Protein AF-A0A842WDU7-F1 (afdb_monomer)

Solvent-accessible surface area (backbone atoms only — not comparable to full-atom values): 10225 Å² total; per-residue (Å²): 112,62,71,52,28,57,53,3,42,57,49,42,56,54,49,31,53,52,35,46,51,51,17,53,77,67,72,44,58,59,31,52,60,64,52,35,66,51,38,32,71,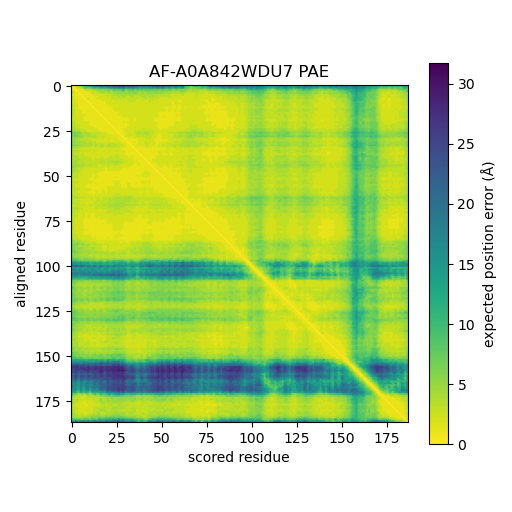74,67,74,39,82,33,51,29,42,64,51,44,53,55,50,52,52,50,50,65,74,68,59,42,76,78,43,65,61,56,44,18,50,51,43,46,31,42,19,33,49,37,51,20,38,34,74,84,79,54,62,73,77,65,43,62,51,73,96,72,69,65,94,84,59,81,64,31,39,23,51,47,34,92,77,56,61,76,68,17,41,30,27,30,72,83,70,60,93,57,39,44,70,36,18,44,40,69,40,42,52,34,67,51,51,51,52,42,58,75,68,51,65,53,67,80,98,28,48,68,83,38,64,56,65,47,86,46,77,91,47,36,51,52,43,20,50,49,51,23,55,51,64,75,64,110

Structure (mmCIF, N/CA/C/O backbone):
data_AF-A0A842WDU7-F1
#
_entry.id   AF-A0A842WDU7-F1
#
loop_
_atom_site.group_PDB
_atom_site.id
_atom_site.type_symbol
_atom_site.label_atom_id
_atom_site.label_alt_id
_atom_site.label_comp_id
_atom_site.label_asym_id
_atom_site.label_entity_id
_atom_site.label_seq_id
_atom_site.pdbx_PDB_ins_code
_atom_site.Cartn_x
_atom_site.Cartn_y
_atom_site.Cartn_z
_atom_site.occupancy
_atom_site.B_iso_or_equiv
_atom_site.auth_seq_id
_atom_site.auth_comp_id
_atom_site.auth_asym_id
_atom_site.auth_atom_id
_atom_site.pdbx_PDB_model_num
ATOM 1 N N . MET A 1 1 ? 16.895 13.109 3.251 1.00 65.44 1 MET A N 1
ATOM 2 C CA . MET A 1 1 ? 16.011 12.403 2.277 1.00 65.44 1 MET A CA 1
ATOM 3 C C . MET A 1 1 ? 15.365 13.363 1.254 1.00 65.44 1 MET A C 1
ATOM 5 O O . MET A 1 1 ? 15.258 14.553 1.521 1.00 65.44 1 MET A O 1
ATOM 9 N N . ASN A 1 2 ? 14.919 12.896 0.073 1.00 74.75 2 ASN A N 1
ATOM 10 C CA . ASN A 1 2 ? 14.286 13.748 -0.956 1.00 74.75 2 ASN A CA 1
ATOM 11 C C . ASN A 1 2 ? 12.972 14.398 -0.447 1.00 74.75 2 ASN A C 1
ATOM 13 O O . ASN A 1 2 ? 12.033 13.699 -0.061 1.00 74.75 2 ASN A O 1
ATOM 17 N N . ARG A 1 3 ? 12.857 15.737 -0.519 1.00 81.88 3 ARG A N 1
ATOM 18 C CA . ARG A 1 3 ? 11.670 16.519 -0.093 1.00 81.88 3 ARG A CA 1
ATOM 19 C C . ARG A 1 3 ? 10.353 16.027 -0.714 1.00 81.88 3 ARG A C 1
ATOM 21 O O . ARG A 1 3 ? 9.294 16.155 -0.094 1.00 81.88 3 ARG A O 1
ATOM 28 N N . TYR A 1 4 ? 10.385 15.485 -1.931 1.00 80.12 4 TYR A N 1
ATOM 29 C CA . TYR A 1 4 ? 9.210 14.921 -2.598 1.00 80.12 4 TYR A CA 1
ATOM 30 C C . TYR A 1 4 ? 8.769 13.586 -1.990 1.00 80.12 4 TYR A C 1
ATOM 32 O O . TYR A 1 4 ? 7.564 13.374 -1.861 1.00 80.12 4 TYR A O 1
ATOM 40 N N . ALA A 1 5 ? 9.708 12.741 -1.549 1.00 80.88 5 ALA A N 1
ATOM 41 C CA . ALA A 1 5 ? 9.405 11.491 -0.854 1.00 80.88 5 ALA A CA 1
ATOM 42 C C . ALA A 1 5 ? 8.728 11.772 0.497 1.00 80.88 5 ALA A C 1
ATOM 44 O O . ALA A 1 5 ? 7.640 11.263 0.741 1.00 80.88 5 ALA A O 1
ATOM 45 N N . VAL A 1 6 ? 9.265 12.704 1.297 1.00 87.38 6 VAL A N 1
ATOM 46 C CA . VAL A 1 6 ? 8.642 13.150 2.565 1.00 87.38 6 VAL A CA 1
ATOM 47 C C . VAL A 1 6 ? 7.196 13.616 2.346 1.00 87.38 6 VAL A C 1
ATOM 49 O O . VAL A 1 6 ? 6.271 13.193 3.042 1.00 87.38 6 VAL A O 1
ATOM 52 N N . LYS A 1 7 ? 6.970 14.482 1.347 1.00 89.69 7 LYS A N 1
ATOM 53 C CA . LYS A 1 7 ? 5.616 14.943 0.989 1.00 89.69 7 LYS A CA 1
ATOM 54 C C . LYS A 1 7 ? 4.718 13.790 0.524 1.00 89.69 7 LYS A C 1
ATOM 56 O O . LYS A 1 7 ? 3.510 13.834 0.753 1.00 89.69 7 LYS A O 1
ATOM 61 N N . GLY A 1 8 ? 5.291 12.796 -0.143 1.00 90.88 8 GLY A N 1
ATOM 62 C CA . GLY A 1 8 ? 4.614 11.581 -0.572 1.00 90.88 8 GLY A CA 1
ATOM 63 C C . GLY A 1 8 ? 4.125 10.729 0.585 1.00 90.88 8 GLY A C 1
ATOM 64 O O . GLY A 1 8 ? 2.943 10.394 0.618 1.00 90.88 8 GLY A O 1
ATOM 65 N N . VAL A 1 9 ? 4.986 10.473 1.569 1.00 93.69 9 VAL A N 1
ATOM 66 C CA . VAL A 1 9 ? 4.634 9.702 2.770 1.00 93.69 9 VAL A CA 1
ATOM 67 C C . VAL A 1 9 ? 3.541 10.399 3.570 1.00 93.69 9 VAL A C 1
ATOM 69 O O . VAL A 1 9 ? 2.536 9.784 3.915 1.00 93.69 9 VAL A O 1
ATOM 72 N N . LYS A 1 10 ? 3.641 11.720 3.764 1.00 94.50 10 LYS A N 1
ATOM 73 C CA . LYS A 1 10 ? 2.565 12.505 4.400 1.00 94.50 10 LYS A CA 1
ATOM 74 C C . LYS A 1 10 ? 1.230 12.371 3.656 1.00 94.50 10 LYS A C 1
ATOM 76 O O . LYS A 1 10 ? 0.172 12.278 4.279 1.00 94.50 10 LYS A O 1
ATOM 81 N N . LYS A 1 11 ? 1.262 12.318 2.319 1.00 94.75 11 LYS A N 1
ATOM 82 C CA . LYS A 1 11 ? 0.062 12.076 1.505 1.00 94.75 11 LYS A CA 1
ATOM 83 C C . LYS A 1 11 ? -0.452 10.639 1.657 1.00 94.75 11 LYS A C 1
ATOM 85 O O . LYS A 1 11 ? -1.666 10.464 1.699 1.00 94.7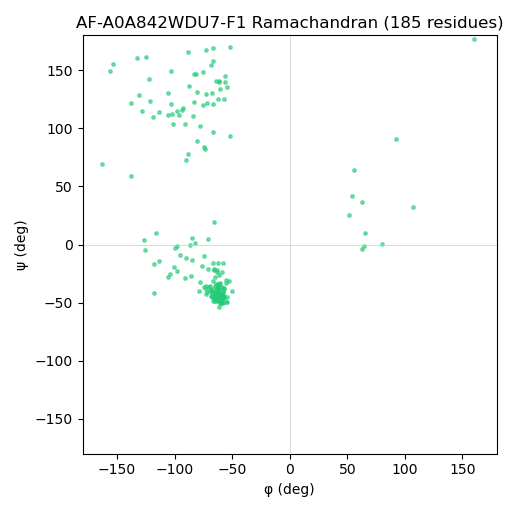5 11 LYS A O 1
ATOM 90 N N . LEU A 1 12 ? 0.4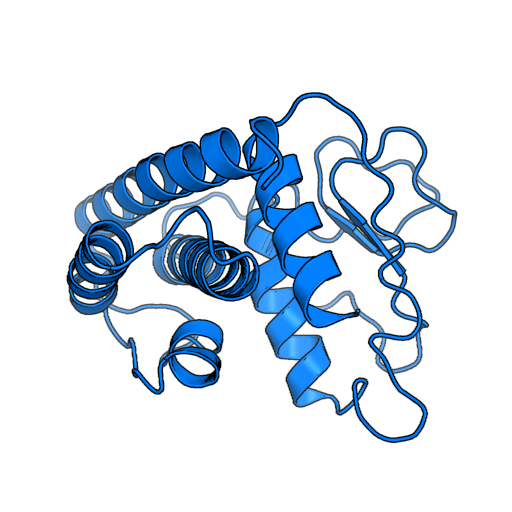26 9.645 1.797 1.00 95.88 12 LEU A N 1
ATOM 91 C CA . LEU A 1 12 ? 0.039 8.262 2.096 1.00 95.88 12 LEU A CA 1
ATOM 92 C C . LEU A 1 12 ? -0.645 8.144 3.461 1.00 95.88 12 LEU A C 1
ATOM 94 O O . LEU A 1 12 ? -1.704 7.537 3.518 1.00 95.88 12 LEU A O 1
ATOM 98 N N . PHE A 1 13 ? -0.153 8.809 4.511 1.00 97.50 13 PHE A N 1
ATOM 99 C CA . PHE A 1 13 ? -0.842 8.862 5.811 1.00 97.50 13 PHE A CA 1
ATOM 100 C C . PHE A 1 13 ? -2.259 9.447 5.719 1.00 97.50 13 PHE A C 1
ATOM 102 O O . PHE A 1 13 ? -3.189 8.974 6.375 1.00 97.50 13 PHE A O 1
ATOM 109 N N . SER A 1 14 ? -2.444 10.500 4.920 1.00 96.75 14 SER A N 1
ATOM 110 C CA . SER A 1 14 ? -3.771 11.082 4.683 1.00 96.75 14 SER A CA 1
ATOM 111 C C . SER A 1 14 ? -4.675 10.124 3.898 1.00 96.75 14 SER A C 1
ATOM 113 O O . SER A 1 14 ? -5.856 9.963 4.224 1.00 96.75 14 SER A O 1
ATOM 115 N N . ARG A 1 15 ? -4.125 9.451 2.880 1.00 96.06 15 ARG A N 1
ATOM 116 C CA . ARG A 1 15 ? -4.871 8.481 2.075 1.00 96.06 15 ARG A CA 1
ATOM 117 C C . ARG A 1 15 ? -5.237 7.231 2.863 1.00 96.06 15 ARG A C 1
ATOM 119 O O . ARG A 1 15 ? -6.395 6.846 2.781 1.00 96.06 15 ARG A O 1
ATOM 126 N N . SER A 1 16 ? -4.335 6.657 3.654 1.00 97.56 16 SER A N 1
ATOM 127 C CA . SER A 1 16 ? -4.641 5.499 4.500 1.00 97.56 16 SER A CA 1
ATOM 128 C C . SER A 1 16 ? -5.758 5.818 5.490 1.00 97.56 16 SER A C 1
ATOM 130 O O . SER A 1 16 ? -6.724 5.071 5.549 1.00 97.56 16 SER A O 1
ATOM 132 N N . ASN A 1 17 ? -5.721 6.988 6.141 1.00 97.94 17 ASN A N 1
ATOM 133 C CA . ASN A 1 17 ? -6.815 7.441 7.008 1.00 97.94 17 ASN A CA 1
ATOM 134 C C . ASN A 1 17 ? -8.155 7.526 6.260 1.00 97.94 17 ASN A C 1
ATOM 136 O O . ASN A 1 17 ? -9.186 7.077 6.745 1.00 97.94 17 ASN A O 1
ATOM 140 N N . THR A 1 18 ? -8.134 8.076 5.042 1.00 97.75 18 THR A N 1
ATOM 141 C CA . THR A 1 18 ? -9.340 8.161 4.207 1.00 97.75 18 THR A CA 1
ATOM 142 C C . THR A 1 18 ? -9.888 6.773 3.876 1.00 97.75 18 THR A C 1
ATOM 144 O O . THR A 1 18 ? -11.096 6.583 3.911 1.00 97.75 18 THR A O 1
ATOM 147 N N . LYS A 1 19 ? -9.019 5.814 3.538 1.00 97.56 19 LYS A N 1
ATOM 148 C CA . LYS A 1 19 ? -9.426 4.459 3.147 1.00 97.56 19 LYS A CA 1
ATOM 149 C C . LYS A 1 19 ? -9.922 3.639 4.341 1.00 97.56 19 LYS A C 1
ATOM 151 O O . LYS A 1 19 ? -10.936 2.974 4.209 1.00 97.56 19 LYS A O 1
ATOM 156 N N . ILE A 1 20 ? -9.294 3.771 5.509 1.00 98.25 20 ILE A N 1
ATOM 157 C CA . ILE A 1 20 ? -9.782 3.178 6.766 1.00 98.25 20 ILE A CA 1
ATOM 158 C C . ILE A 1 20 ? -11.193 3.687 7.080 1.00 98.25 20 ILE A C 1
ATOM 160 O O . ILE A 1 20 ? -12.096 2.877 7.246 1.00 98.25 20 ILE A O 1
ATOM 164 N N . ARG A 1 21 ? -11.413 5.010 7.054 1.00 98.12 21 ARG A N 1
ATOM 165 C CA . ARG A 1 21 ? -12.742 5.594 7.297 1.00 98.12 21 ARG A CA 1
ATOM 166 C C . ARG A 1 21 ? -13.798 5.069 6.319 1.00 98.12 21 ARG A C 1
ATOM 168 O O . ARG A 1 21 ? -14.891 4.709 6.727 1.00 98.12 21 ARG A O 1
ATOM 175 N N . LEU A 1 22 ? -13.473 5.010 5.025 1.00 97.88 22 LEU A N 1
ATOM 176 C CA . LEU A 1 22 ? -14.390 4.463 4.016 1.00 97.88 22 LEU A CA 1
ATOM 177 C C . LEU A 1 22 ? -14.673 2.967 4.244 1.00 97.88 22 LEU A C 1
ATOM 179 O O . LEU A 1 22 ? -15.784 2.511 3.993 1.00 97.88 22 LEU A O 1
ATOM 183 N N . ALA A 1 23 ? -13.690 2.210 4.738 1.00 97.62 23 ALA A N 1
ATOM 184 C CA . ALA A 1 23 ? -13.869 0.813 5.114 1.00 97.62 23 ALA A CA 1
ATOM 185 C C . ALA A 1 23 ? -14.852 0.673 6.288 1.00 97.62 23 ALA A C 1
ATOM 187 O O . ALA A 1 23 ? -15.767 -0.149 6.204 1.00 97.62 23 ALA A O 1
ATOM 188 N N . GLU A 1 24 ? -14.701 1.503 7.329 1.00 97.31 24 GLU A N 1
ATOM 189 C CA . GLU A 1 24 ? -15.620 1.587 8.474 1.00 97.31 24 GLU A CA 1
ATOM 190 C C . GLU A 1 24 ? -17.046 1.941 8.002 1.00 97.31 24 GLU A C 1
ATOM 192 O O . GLU A 1 24 ? -17.996 1.228 8.326 1.00 97.31 24 GLU A O 1
ATOM 197 N N . GLU A 1 25 ? -17.195 2.969 7.156 1.00 97.06 25 GLU A N 1
ATOM 198 C CA . GLU A 1 25 ? -18.482 3.403 6.579 1.00 97.06 25 GLU A CA 1
ATOM 199 C C . GLU A 1 25 ? -19.156 2.314 5.729 1.00 97.06 25 GLU A C 1
ATOM 201 O O . GLU A 1 25 ? -20.380 2.199 5.717 1.00 97.06 25 GLU A O 1
ATOM 206 N N . ALA A 1 26 ? -18.368 1.474 5.054 1.00 96.44 26 ALA A N 1
ATOM 207 C CA . ALA A 1 26 ? -18.851 0.335 4.273 1.00 96.44 26 ALA A CA 1
ATOM 208 C C . ALA A 1 26 ? -19.074 -0.950 5.106 1.00 96.44 26 ALA A C 1
ATOM 210 O O . ALA A 1 26 ? -19.327 -2.027 4.545 1.00 96.44 26 ALA A O 1
ATOM 211 N N . GLY A 1 27 ? -18.930 -0.888 6.435 1.00 96.12 27 GLY A N 1
ATOM 212 C CA . GLY A 1 27 ? -19.068 -2.049 7.319 1.00 96.12 27 GLY A CA 1
ATOM 213 C C . GLY A 1 27 ? -18.016 -3.132 7.050 1.00 96.12 27 GLY A C 1
ATOM 214 O O . GLY A 1 27 ? -18.318 -4.331 7.058 1.00 96.12 27 GLY A O 1
ATOM 215 N N . THR A 1 28 ? -16.793 -2.729 6.712 1.00 95.50 28 THR A N 1
ATOM 216 C CA . THR A 1 28 ? -15.637 -3.621 6.563 1.00 95.50 28 THR A CA 1
ATOM 217 C C . THR A 1 28 ? -14.897 -3.673 7.892 1.00 95.50 28 THR A C 1
ATOM 219 O O . THR A 1 28 ? -14.389 -2.658 8.350 1.00 95.50 28 THR A O 1
ATOM 222 N N . SER A 1 29 ? -14.828 -4.848 8.518 1.00 95.06 29 SER A N 1
ATOM 223 C CA . SER A 1 29 ? -14.109 -5.040 9.787 1.00 95.06 29 SER A CA 1
ATOM 224 C C . SER A 1 29 ? -12.783 -5.785 9.630 1.00 95.06 29 SER A C 1
ATOM 226 O O . SER A 1 29 ? -11.863 -5.565 10.413 1.00 95.06 29 SER A O 1
ATOM 228 N N . LYS A 1 30 ? -12.666 -6.640 8.607 1.00 97.50 30 LYS A N 1
ATOM 229 C CA . LYS A 1 30 ? -11.478 -7.455 8.316 1.00 97.50 30 LYS A CA 1
ATOM 230 C C . LYS A 1 30 ? -10.674 -6.888 7.154 1.00 97.50 30 LYS A C 1
ATOM 232 O O . LYS A 1 30 ? -11.242 -6.328 6.212 1.00 97.50 30 LYS A O 1
ATOM 237 N N . VAL A 1 31 ? -9.367 -7.104 7.192 1.00 96.81 31 VAL A N 1
ATOM 238 C CA . VAL A 1 31 ? -8.475 -6.802 6.066 1.00 96.81 31 VAL A CA 1
ATOM 239 C C . VAL A 1 31 ? -8.355 -7.978 5.100 1.00 96.81 31 VAL A C 1
ATOM 241 O O . VAL A 1 31 ? -8.750 -9.105 5.413 1.00 96.81 31 VAL A O 1
ATOM 244 N N . ARG A 1 32 ? -7.820 -7.713 3.905 1.00 94.12 32 ARG A N 1
ATOM 245 C CA . ARG A 1 32 ? -7.481 -8.742 2.921 1.00 94.12 32 ARG A CA 1
ATOM 246 C C . ARG A 1 32 ? -6.121 -8.456 2.260 1.00 94.12 32 ARG A C 1
ATOM 248 O O . ARG A 1 32 ? -6.016 -7.442 1.578 1.00 94.12 32 ARG A O 1
ATOM 255 N N . PRO A 1 33 ? -5.135 -9.369 2.342 1.00 92.75 33 PRO A N 1
ATOM 256 C CA . PRO A 1 33 ? -5.146 -10.614 3.123 1.00 92.75 33 PRO A CA 1
ATOM 257 C C . PRO A 1 33 ? -5.172 -10.336 4.637 1.00 92.75 33 PRO A C 1
ATOM 259 O O . PRO A 1 33 ? -5.028 -9.193 5.051 1.00 92.75 33 PRO A O 1
ATOM 262 N N . SER A 1 34 ? -5.402 -11.375 5.440 1.00 93.62 34 SER A N 1
ATOM 263 C CA . SER A 1 34 ? -5.383 -11.321 6.907 1.00 93.62 34 SER A CA 1
ATOM 264 C C . SER A 1 34 ? -4.466 -12.446 7.406 1.00 93.62 34 SER A C 1
ATOM 266 O O . SER A 1 34 ? -4.817 -13.606 7.165 1.00 93.62 34 SER A O 1
ATOM 268 N N . PRO A 1 35 ? -3.321 -12.145 8.046 1.00 96.06 35 PRO A N 1
ATOM 269 C CA . PRO A 1 35 ? -2.801 -10.805 8.342 1.00 96.06 35 PRO A CA 1
ATOM 270 C C . PRO A 1 35 ? -2.261 -10.058 7.105 1.00 96.06 35 PRO A C 1
ATOM 272 O O . PRO A 1 35 ? -2.075 -10.644 6.033 1.00 96.06 35 PRO A O 1
ATOM 275 N N . LEU A 1 36 ? -2.017 -8.748 7.252 1.00 96.06 36 LEU A N 1
ATOM 276 C CA . LEU A 1 36 ? -1.320 -7.956 6.233 1.00 96.06 36 LEU A CA 1
ATOM 277 C C . LEU A 1 36 ? 0.184 -8.286 6.183 1.00 96.06 36 LEU A C 1
ATOM 279 O O . LEU A 1 36 ? 0.846 -8.211 7.221 1.00 96.06 36 LEU A O 1
ATOM 283 N N . PRO A 1 37 ? 0.766 -8.569 5.002 1.00 92.56 37 PRO A N 1
ATOM 284 C CA . PRO A 1 37 ? 2.091 -9.183 4.919 1.00 92.56 37 PRO A CA 1
ATOM 285 C C . PRO A 1 37 ? 3.256 -8.219 5.162 1.00 92.56 37 PRO A C 1
ATOM 287 O O . PRO A 1 37 ? 4.318 -8.634 5.624 1.00 92.56 37 PRO A O 1
ATOM 290 N N . LEU A 1 38 ? 3.125 -6.941 4.794 1.00 93.38 38 LEU A N 1
ATOM 291 C CA . LEU A 1 38 ? 4.217 -5.970 4.925 1.00 93.38 38 LEU A CA 1
ATOM 292 C C . LEU A 1 38 ? 4.377 -5.461 6.368 1.00 93.38 38 LEU A C 1
ATOM 294 O O . LEU A 1 38 ? 5.522 -5.348 6.808 1.00 93.38 38 LEU A O 1
ATOM 298 N N . PRO A 1 39 ? 3.304 -5.183 7.135 1.00 95.69 39 PRO A N 1
ATOM 299 C CA . PRO A 1 39 ? 3.396 -4.966 8.579 1.00 95.69 39 PRO A CA 1
ATOM 300 C C . PRO A 1 39 ? 4.025 -6.148 9.324 1.00 95.69 39 PRO A C 1
ATOM 302 O O . PRO A 1 39 ? 4.931 -5.940 10.133 1.00 95.69 39 PRO A O 1
ATOM 305 N N . GLU A 1 40 ? 3.630 -7.379 8.989 1.00 93.00 40 GLU A N 1
ATOM 306 C CA . GLU A 1 40 ? 4.216 -8.590 9.570 1.00 93.00 40 GLU A CA 1
ATOM 307 C C . GLU A 1 40 ? 5.718 -8.662 9.260 1.00 93.00 40 GLU A C 1
ATOM 309 O O . GLU A 1 40 ? 6.549 -8.755 10.160 1.00 93.00 40 GLU A O 1
ATOM 314 N N . ARG A 1 41 ? 6.095 -8.484 7.989 1.00 89.81 41 ARG A N 1
ATOM 315 C CA . ARG A 1 41 ? 7.492 -8.557 7.541 1.00 89.81 41 ARG A CA 1
ATOM 316 C C . ARG A 1 41 ? 8.405 -7.483 8.135 1.00 89.81 41 ARG A C 1
ATOM 318 O O . ARG A 1 41 ? 9.551 -7.786 8.451 1.00 89.81 41 ARG A O 1
ATOM 325 N N . TYR A 1 42 ? 7.959 -6.228 8.203 1.00 90.19 42 TYR A N 1
ATOM 326 C CA . TYR A 1 42 ? 8.839 -5.098 8.543 1.00 90.19 42 TYR A CA 1
ATOM 327 C C . TYR A 1 42 ? 8.736 -4.630 9.991 1.00 90.19 42 TYR A C 1
ATOM 329 O O . TYR A 1 42 ? 9.632 -3.932 10.461 1.00 90.19 42 TYR A O 1
ATOM 337 N N . ALA A 1 43 ? 7.652 -4.968 10.685 1.00 91.69 43 ALA A N 1
ATOM 338 C CA . ALA A 1 43 ? 7.427 -4.552 12.064 1.00 91.69 43 ALA A CA 1
ATOM 339 C C . ALA A 1 43 ? 7.142 -5.728 13.007 1.00 91.69 43 ALA A C 1
ATOM 341 O O . ALA A 1 43 ? 7.034 -5.495 14.210 1.00 91.69 43 ALA A O 1
ATOM 342 N N . ASN A 1 44 ? 7.036 -6.962 12.492 1.00 94.31 44 ASN A N 1
ATOM 343 C CA . ASN A 1 44 ? 6.612 -8.134 13.259 1.00 94.31 44 ASN A CA 1
ATOM 344 C C . ASN A 1 44 ? 5.260 -7.897 13.959 1.00 94.31 44 ASN A C 1
ATOM 346 O O . ASN A 1 44 ? 5.085 -8.212 15.136 1.00 94.31 44 ASN A O 1
ATOM 350 N N . VAL A 1 45 ? 4.327 -7.259 13.240 1.00 96.50 45 VAL A N 1
ATOM 351 C CA . VAL A 1 45 ? 2.970 -6.953 13.712 1.00 96.50 45 VAL A CA 1
ATOM 352 C C . VAL A 1 45 ? 1.953 -7.594 12.779 1.00 96.50 45 VAL A C 1
ATOM 354 O O . VAL A 1 45 ? 1.918 -7.289 11.588 1.00 96.50 45 VAL A O 1
ATOM 357 N N . GLU A 1 46 ? 1.081 -8.427 13.334 1.00 97.69 46 GLU A N 1
ATOM 358 C CA . GLU A 1 46 ? -0.066 -8.974 12.616 1.00 97.69 46 GLU A CA 1
ATOM 359 C C . GLU A 1 46 ? -1.225 -7.974 12.628 1.00 97.69 46 GLU A C 1
ATOM 361 O O . GLU A 1 46 ? -1.699 -7.566 13.687 1.00 97.69 46 GLU A O 1
ATOM 366 N N . LEU A 1 47 ? -1.696 -7.581 11.444 1.00 98.19 47 LEU A N 1
ATOM 367 C CA . LEU A 1 47 ? -2.890 -6.747 11.293 1.00 98.19 47 LEU A CA 1
ATOM 368 C C . LEU A 1 47 ? -3.977 -7.567 10.601 1.00 98.19 47 LEU A C 1
ATOM 370 O O . LEU A 1 47 ? -3.825 -7.912 9.430 1.00 98.19 47 LEU A O 1
ATOM 374 N N . ASN A 1 48 ? -5.064 -7.860 11.310 1.00 98.31 48 ASN A N 1
ATOM 375 C CA . ASN A 1 48 ? -6.179 -8.703 10.862 1.00 98.31 48 ASN A CA 1
ATOM 376 C C . ASN A 1 48 ? -7.495 -7.920 10.691 1.00 98.31 48 ASN A C 1
ATOM 378 O O . ASN A 1 48 ? -8.444 -8.378 10.041 1.00 98.31 48 ASN A O 1
ATOM 382 N N . THR A 1 49 ? -7.557 -6.706 11.228 1.00 98.56 49 THR A N 1
ATOM 383 C CA . THR A 1 49 ? -8.757 -5.872 11.254 1.00 98.56 49 THR A CA 1
ATOM 384 C C . THR A 1 49 ? -8.483 -4.436 10.818 1.00 98.56 49 THR A C 1
ATOM 386 O O . THR A 1 49 ? -7.351 -3.944 10.822 1.00 98.56 49 THR A O 1
ATOM 389 N N . VAL A 1 50 ? -9.556 -3.744 10.429 1.00 98.25 50 VAL A N 1
ATOM 390 C CA . VAL A 1 50 ? -9.509 -2.314 10.087 1.00 98.25 50 VAL A CA 1
ATOM 391 C C . VAL A 1 50 ? -9.102 -1.468 11.302 1.00 98.25 50 VAL A C 1
ATOM 393 O O . VAL A 1 50 ? -8.348 -0.509 11.144 1.00 98.25 50 VAL A O 1
ATOM 396 N N . GLU A 1 51 ? -9.525 -1.853 12.510 1.00 98.38 51 GLU A N 1
ATOM 397 C CA . GLU A 1 51 ? -9.158 -1.152 13.748 1.00 98.38 51 GLU A CA 1
ATOM 398 C C . GLU A 1 51 ? -7.661 -1.294 14.060 1.00 98.38 51 GLU A C 1
ATOM 400 O O . GLU A 1 51 ? -6.982 -0.301 14.315 1.00 98.38 51 GLU A O 1
ATOM 405 N N . GLU A 1 52 ? -7.091 -2.495 13.931 1.00 98.56 52 GLU A N 1
ATOM 406 C CA . GLU A 1 52 ? -5.641 -2.690 14.090 1.00 98.56 52 GLU A CA 1
ATOM 407 C C . GLU A 1 52 ? -4.846 -1.867 13.066 1.00 98.56 52 GLU A C 1
ATOM 409 O O . GLU A 1 52 ? -3.825 -1.267 13.406 1.00 98.56 52 GLU A O 1
ATOM 414 N N . CYS A 1 53 ? -5.338 -1.749 11.826 1.00 98.44 53 CYS A N 1
ATOM 415 C CA . CYS A 1 53 ? -4.719 -0.888 10.815 1.00 98.44 53 CYS A CA 1
ATOM 416 C C . CYS A 1 53 ? -4.714 0.591 11.212 1.00 98.44 53 CYS A C 1
ATOM 418 O O . CYS A 1 53 ? -3.748 1.303 10.930 1.00 98.44 53 CYS A O 1
ATOM 420 N N . LYS A 1 54 ? -5.782 1.068 11.852 1.00 98.44 54 LYS A N 1
ATOM 421 C CA . LYS A 1 54 ? -5.911 2.446 12.337 1.00 98.44 54 LYS A CA 1
ATOM 422 C C . LYS A 1 54 ? -4.929 2.735 13.463 1.00 98.44 54 LYS A C 1
ATOM 424 O O . LYS A 1 54 ? -4.183 3.712 13.365 1.00 98.44 54 LYS A O 1
ATOM 429 N N . ILE A 1 55 ? -4.865 1.850 14.458 1.00 98.44 55 ILE A N 1
ATOM 430 C CA . ILE A 1 55 ? -3.916 1.941 15.575 1.00 98.44 55 ILE A CA 1
ATOM 431 C C . ILE A 1 55 ? -2.477 1.917 15.047 1.00 98.44 55 ILE A C 1
ATOM 433 O O . ILE A 1 55 ? -1.679 2.806 15.352 1.00 98.44 55 ILE A O 1
ATOM 437 N N . HIS A 1 56 ? -2.152 0.947 14.188 1.00 98.38 56 HIS A N 1
ATOM 438 C CA . HIS A 1 56 ? -0.807 0.809 13.630 1.00 98.38 56 HIS A CA 1
ATOM 439 C C . HIS A 1 56 ? -0.405 2.010 12.772 1.00 98.38 56 HIS A C 1
ATOM 441 O O . HIS A 1 56 ? 0.730 2.478 12.841 1.00 98.38 56 HIS A O 1
ATOM 447 N N . ARG A 1 57 ? -1.337 2.574 11.996 1.00 98.00 57 ARG A N 1
ATOM 448 C CA . ARG A 1 57 ? -1.089 3.787 11.210 1.00 98.00 57 ARG A CA 1
ATOM 449 C C . ARG A 1 57 ? -0.728 4.982 12.098 1.00 98.00 57 ARG A C 1
ATOM 451 O O . ARG A 1 57 ? 0.175 5.730 11.726 1.00 98.00 57 ARG A O 1
ATOM 458 N N . GLU A 1 58 ? -1.426 5.215 13.210 1.00 98.00 58 GLU A N 1
ATOM 459 C CA . GLU A 1 58 ? -1.050 6.303 14.132 1.00 98.00 58 GLU A CA 1
ATOM 460 C C . GLU A 1 58 ? 0.311 6.032 14.780 1.00 98.00 58 GLU A C 1
ATOM 462 O O . GLU A 1 58 ? 1.165 6.916 14.773 1.00 98.00 58 GLU A O 1
ATOM 467 N N . ARG A 1 59 ? 0.594 4.786 15.179 1.00 97.38 59 ARG A N 1
ATOM 468 C CA . ARG A 1 59 ? 1.922 4.405 15.684 1.00 97.38 59 ARG A CA 1
ATOM 469 C C . ARG A 1 59 ? 3.039 4.683 14.671 1.00 97.38 59 ARG A C 1
ATOM 471 O O . ARG A 1 59 ? 4.061 5.265 15.023 1.00 97.38 59 ARG A O 1
ATOM 478 N N . LEU A 1 60 ? 2.846 4.322 13.399 1.00 97.06 60 LEU A N 1
ATOM 479 C CA . LEU A 1 60 ? 3.795 4.651 12.328 1.00 97.06 60 LEU A CA 1
ATOM 480 C C . LEU A 1 60 ? 3.998 6.164 12.195 1.00 97.06 60 LEU A C 1
ATOM 482 O O . LEU A 1 60 ? 5.097 6.610 11.889 1.00 97.06 60 LEU A O 1
ATOM 486 N N . ARG A 1 61 ? 2.949 6.964 12.398 1.00 96.50 61 ARG A N 1
ATOM 487 C CA . ARG A 1 61 ? 3.020 8.425 12.299 1.00 96.50 61 ARG A CA 1
ATOM 488 C C . ARG A 1 61 ? 3.817 9.049 13.442 1.00 96.50 61 ARG A C 1
ATOM 490 O O . ARG A 1 61 ? 4.490 10.049 13.209 1.00 96.50 61 ARG A O 1
ATOM 497 N N . GLU A 1 62 ? 3.710 8.491 14.639 1.00 96.25 62 GLU A N 1
ATOM 498 C CA . GLU A 1 62 ? 4.430 8.948 15.831 1.00 96.25 62 GLU A CA 1
ATOM 499 C C . GLU A 1 62 ? 5.912 8.566 15.792 1.00 96.25 62 GLU A C 1
ATOM 501 O O . GLU A 1 62 ? 6.756 9.344 16.227 1.00 96.25 62 GLU A O 1
ATOM 506 N N . LEU A 1 63 ? 6.223 7.387 15.247 1.00 94.44 63 LEU A N 1
ATOM 507 C CA . LEU A 1 63 ? 7.570 6.813 15.271 1.00 94.44 63 LEU A CA 1
ATOM 508 C C . LEU A 1 63 ? 8.404 7.093 14.019 1.00 94.44 63 LEU A C 1
ATOM 510 O O . LEU A 1 63 ? 9.581 6.741 13.999 1.00 94.44 63 LEU A O 1
ATOM 514 N N . ILE A 1 64 ? 7.815 7.656 12.959 1.00 94.00 64 ILE A N 1
ATOM 515 C CA . ILE A 1 64 ? 8.547 7.851 11.706 1.00 94.00 64 ILE A CA 1
ATOM 516 C C . ILE A 1 64 ? 9.681 8.868 11.874 1.00 94.00 64 ILE A C 1
ATOM 518 O O . ILE A 1 64 ? 9.448 10.043 12.164 1.00 94.00 64 ILE A O 1
ATOM 522 N N . ASP A 1 65 ? 10.903 8.420 11.604 1.00 93.38 65 ASP A N 1
ATOM 523 C CA . ASP A 1 65 ? 12.074 9.279 11.476 1.00 93.38 65 ASP A CA 1
ATOM 524 C C . ASP A 1 65 ? 12.298 9.594 9.995 1.00 93.38 65 ASP A C 1
ATOM 526 O O . ASP A 1 65 ? 12.637 8.724 9.198 1.00 93.38 65 ASP A O 1
ATOM 530 N N . PHE A 1 66 ? 12.086 10.853 9.605 1.00 92.12 66 PHE A N 1
ATOM 531 C CA . PHE A 1 66 ? 12.257 11.286 8.216 1.00 92.12 66 PHE A CA 1
ATOM 532 C C . PHE A 1 66 ? 13.727 11.422 7.783 1.00 92.12 66 PHE A C 1
ATOM 534 O O . PHE A 1 66 ? 13.974 11.604 6.582 1.00 92.12 66 PHE A O 1
ATOM 541 N N . GLU A 1 67 ? 14.680 11.348 8.710 1.00 90.50 67 GLU A N 1
ATOM 542 C CA . GLU A 1 67 ? 16.108 11.317 8.390 1.00 90.50 67 GLU A CA 1
ATOM 543 C C . GLU A 1 67 ? 16.599 9.891 8.091 1.00 90.50 67 GLU A C 1
ATOM 545 O O . GLU A 1 67 ? 17.497 9.722 7.261 1.00 90.50 67 GLU A O 1
ATOM 550 N N . ASP A 1 68 ? 15.943 8.865 8.645 1.00 90.75 68 ASP A N 1
ATOM 551 C CA . ASP A 1 68 ? 16.200 7.458 8.333 1.00 90.75 68 ASP A CA 1
ATOM 552 C C . ASP A 1 68 ? 15.432 7.002 7.074 1.00 90.75 68 ASP A C 1
ATOM 554 O O . ASP A 1 68 ? 14.207 6.841 7.040 1.00 90.75 68 ASP A O 1
ATOM 558 N N . ILE A 1 69 ? 16.189 6.751 6.005 1.00 88.69 69 ILE A N 1
ATOM 559 C CA . ILE A 1 69 ? 15.660 6.325 4.704 1.00 88.69 69 ILE A CA 1
ATOM 560 C C . ILE A 1 69 ? 14.948 4.966 4.793 1.00 88.69 69 ILE A C 1
ATOM 562 O O . ILE A 1 69 ? 13.914 4.789 4.140 1.00 88.69 69 ILE A O 1
ATOM 566 N N . LEU A 1 70 ? 15.470 4.017 5.576 1.00 88.81 70 LEU A N 1
ATOM 567 C CA . LEU A 1 70 ? 14.875 2.685 5.712 1.00 88.81 70 LEU A CA 1
ATOM 568 C C . LEU A 1 70 ? 13.592 2.749 6.534 1.00 88.81 70 LEU A C 1
ATOM 570 O O . LEU A 1 70 ? 12.582 2.173 6.126 1.00 88.81 70 LEU A O 1
ATOM 574 N N . ASN A 1 71 ? 13.590 3.517 7.626 1.00 91.44 71 ASN A N 1
ATOM 575 C CA . ASN A 1 71 ? 12.385 3.755 8.420 1.00 91.44 71 ASN A CA 1
ATOM 576 C C . ASN A 1 71 ? 11.241 4.306 7.549 1.00 91.44 71 ASN A C 1
ATOM 578 O O . ASN A 1 71 ? 10.113 3.800 7.567 1.00 91.44 71 ASN A O 1
ATOM 582 N N . VAL A 1 72 ? 11.556 5.277 6.688 1.00 92.50 72 VAL A N 1
ATOM 583 C CA . VAL A 1 72 ? 10.585 5.874 5.765 1.00 92.50 72 VAL A CA 1
ATOM 584 C C . VAL A 1 72 ? 10.138 4.885 4.694 1.00 92.50 72 VAL A C 1
ATOM 586 O O . VAL A 1 72 ? 8.953 4.867 4.335 1.00 92.50 72 VAL A O 1
ATOM 589 N N . ALA A 1 73 ? 11.052 4.065 4.174 1.00 90.88 73 ALA A N 1
ATOM 590 C CA . ALA A 1 73 ? 10.728 3.028 3.205 1.00 90.88 73 ALA A CA 1
ATOM 591 C C . ALA A 1 73 ? 9.738 2.012 3.793 1.00 90.88 73 ALA A C 1
ATOM 593 O O . ALA A 1 73 ? 8.684 1.765 3.199 1.00 90.88 73 ALA A O 1
ATOM 594 N N . TYR A 1 74 ? 10.015 1.502 4.994 1.00 93.50 74 TYR A N 1
ATOM 595 C CA . TYR A 1 74 ? 9.139 0.563 5.690 1.00 93.50 74 TYR A CA 1
ATOM 596 C C . TYR A 1 74 ? 7.769 1.171 5.983 1.00 93.50 74 TYR A C 1
ATOM 598 O O . TYR A 1 74 ? 6.755 0.552 5.657 1.00 93.50 74 TYR A O 1
ATOM 606 N N . ALA A 1 75 ? 7.712 2.395 6.514 1.00 95.81 75 ALA A N 1
ATOM 607 C CA . ALA A 1 75 ? 6.442 3.075 6.764 1.00 95.81 75 ALA A CA 1
ATOM 608 C C . ALA A 1 75 ? 5.639 3.277 5.466 1.00 95.81 75 ALA A C 1
ATOM 610 O O . ALA A 1 75 ? 4.434 3.035 5.425 1.00 95.81 75 ALA A O 1
ATOM 611 N N . THR A 1 76 ? 6.303 3.667 4.374 1.00 95.69 76 THR A N 1
ATOM 612 C CA . THR A 1 76 ? 5.675 3.858 3.056 1.00 95.69 76 THR A CA 1
ATOM 613 C C . THR A 1 76 ? 5.008 2.584 2.548 1.00 95.69 76 THR A C 1
ATOM 615 O O . THR A 1 76 ? 3.867 2.628 2.078 1.00 95.69 76 THR A O 1
ATOM 618 N N . LEU A 1 77 ? 5.712 1.457 2.629 1.00 94.81 77 LEU A N 1
ATOM 619 C CA . LEU A 1 77 ? 5.226 0.177 2.125 1.00 94.81 77 LEU A CA 1
ATOM 620 C C . LEU A 1 77 ? 4.112 -0.392 3.003 1.00 94.81 77 LEU A C 1
ATOM 622 O O . LEU A 1 77 ? 3.091 -0.819 2.471 1.00 94.81 77 LEU A O 1
ATOM 626 N N . GLN A 1 78 ? 4.244 -0.290 4.327 1.00 97.06 78 GLN A N 1
ATOM 627 C CA . GLN A 1 78 ? 3.182 -0.670 5.263 1.00 97.06 78 GLN A CA 1
ATOM 628 C C . GLN A 1 78 ? 1.909 0.166 5.053 1.00 97.06 78 GLN A C 1
ATOM 630 O O . GLN A 1 78 ? 0.808 -0.374 5.062 1.00 97.06 78 GLN A O 1
ATOM 635 N N . LEU A 1 79 ? 2.030 1.472 4.780 1.00 98.12 79 LEU A N 1
ATOM 636 C CA . LEU A 1 79 ? 0.875 2.318 4.449 1.00 98.12 79 LEU A CA 1
ATOM 637 C C . LEU A 1 79 ? 0.201 1.912 3.131 1.00 98.12 79 LEU A C 1
ATOM 639 O O . LEU A 1 79 ? -1.021 2.012 3.024 1.00 98.12 79 LEU A O 1
ATOM 643 N N . CYS A 1 80 ? 0.971 1.476 2.129 1.00 97.12 80 CYS A N 1
ATOM 644 C CA . CYS A 1 80 ? 0.406 0.942 0.888 1.00 97.12 80 CYS A CA 1
ATOM 645 C C . CYS A 1 80 ? -0.366 -0.354 1.149 1.00 97.12 80 CYS A C 1
ATOM 647 O O . CYS A 1 80 ? -1.469 -0.507 0.631 1.00 97.12 80 CYS A O 1
ATOM 649 N N . ASP A 1 81 ? 0.182 -1.232 1.986 1.00 96.81 81 ASP A N 1
ATOM 650 C CA . ASP A 1 81 ? -0.449 -2.499 2.347 1.00 96.81 81 ASP A CA 1
ATOM 651 C C . ASP A 1 81 ? -1.745 -2.296 3.129 1.00 96.81 81 ASP A C 1
ATOM 653 O O . ASP A 1 81 ? -2.762 -2.884 2.790 1.00 96.81 81 ASP A O 1
ATOM 657 N N . ILE A 1 82 ? -1.757 -1.365 4.090 1.00 98.31 82 ILE A N 1
ATOM 658 C CA . ILE A 1 82 ? -2.983 -0.954 4.787 1.00 98.31 82 ILE A CA 1
ATOM 659 C C . ILE A 1 82 ? -4.029 -0.457 3.785 1.00 98.31 82 ILE A C 1
ATOM 661 O O . ILE A 1 82 ? -5.190 -0.846 3.866 1.00 98.31 82 ILE A O 1
ATOM 665 N N . ILE A 1 83 ? -3.640 0.393 2.827 1.00 97.75 83 ILE A N 1
ATOM 666 C CA . ILE A 1 83 ? -4.568 0.921 1.817 1.00 97.75 83 ILE A CA 1
ATOM 667 C C . ILE A 1 83 ? -5.194 -0.210 0.998 1.00 97.75 83 ILE A C 1
ATOM 669 O O . ILE A 1 83 ? -6.412 -0.220 0.840 1.00 97.75 83 ILE A O 1
ATOM 673 N N . GLU A 1 84 ? -4.396 -1.134 0.463 1.00 96.25 84 GLU A N 1
ATOM 674 C CA . GLU A 1 84 ? -4.921 -2.265 -0.315 1.00 96.25 84 GLU A CA 1
ATOM 675 C C . GLU A 1 84 ? -5.739 -3.221 0.568 1.00 96.25 84 GLU A C 1
ATOM 677 O O . GLU A 1 84 ? -6.819 -3.666 0.176 1.00 96.25 84 GLU A O 1
ATOM 682 N N . GLY A 1 85 ? -5.264 -3.427 1.793 1.00 96.56 85 GLY A N 1
ATOM 683 C CA . GLY A 1 85 ? -5.817 -4.295 2.817 1.00 96.56 85 GLY A CA 1
ATOM 684 C C . GLY A 1 85 ? -7.217 -3.936 3.286 1.00 96.56 85 GLY A C 1
ATOM 685 O O . GLY A 1 85 ? -7.999 -4.831 3.592 1.00 96.56 85 GLY A O 1
ATOM 686 N N . VAL A 1 86 ? -7.558 -2.647 3.332 1.00 97.62 86 VAL A N 1
ATOM 687 C CA . VAL A 1 86 ? -8.877 -2.185 3.803 1.00 97.62 86 VAL A CA 1
ATOM 688 C C . VAL A 1 86 ? -9.850 -1.889 2.664 1.00 97.62 86 VAL A C 1
ATOM 690 O O . VAL A 1 86 ? -11.061 -1.898 2.874 1.00 97.62 86 VAL A O 1
ATOM 693 N N . LYS A 1 87 ? -9.350 -1.622 1.451 1.00 95.38 87 LYS A N 1
ATOM 694 C CA . LYS A 1 87 ? -10.172 -1.043 0.376 1.00 95.38 87 LYS A CA 1
ATOM 695 C C . LYS A 1 87 ? -10.973 -2.054 -0.456 1.00 95.38 87 LYS A C 1
ATOM 697 O O . LYS A 1 87 ? -11.856 -1.667 -1.218 1.00 95.38 87 LYS A O 1
ATOM 702 N N . TRP A 1 88 ? -10.662 -3.342 -0.323 1.00 91.94 88 TRP A N 1
ATOM 703 C CA . TRP A 1 88 ? -11.116 -4.425 -1.207 1.00 91.94 88 TRP A CA 1
ATOM 704 C C . TRP A 1 88 ? -12.638 -4.609 -1.313 1.00 91.94 88 TRP A C 1
ATOM 706 O O . TRP A 1 88 ? -13.100 -5.188 -2.294 1.00 91.94 88 TRP A O 1
ATOM 716 N N . LYS A 1 89 ? -13.420 -4.173 -0.316 1.00 92.69 89 LYS A N 1
ATOM 717 C CA . LYS A 1 89 ? -14.877 -4.389 -0.279 1.00 92.69 89 LYS A CA 1
ATOM 718 C C . LYS A 1 89 ? -15.683 -3.256 -0.923 1.00 92.69 89 LYS A C 1
ATOM 720 O O . LYS A 1 89 ? -16.788 -3.505 -1.393 1.00 92.69 89 LYS A O 1
ATOM 725 N N . TYR A 1 90 ? -15.167 -2.025 -0.916 1.00 93.75 90 TYR A N 1
ATOM 726 C CA . TYR A 1 90 ? -15.943 -0.833 -1.292 1.00 93.75 90 TYR A CA 1
ATOM 727 C C . TYR A 1 90 ? -15.397 -0.093 -2.517 1.00 93.75 90 TYR A C 1
ATOM 729 O O . TYR A 1 90 ? -16.095 0.737 -3.095 1.00 93.75 90 TYR A O 1
ATOM 737 N N . GLU A 1 91 ? -14.155 -0.350 -2.919 1.00 93.88 91 GLU A N 1
ATOM 738 C CA . GLU A 1 91 ? -13.593 0.268 -4.115 1.00 93.88 91 GLU A CA 1
ATOM 739 C C . GLU A 1 91 ? -14.023 -0.461 -5.395 1.00 93.88 91 GLU A C 1
ATOM 741 O O . GLU A 1 91 ? -14.104 -1.692 -5.415 1.00 93.88 91 GLU A O 1
ATOM 746 N N . PRO A 1 92 ? -14.201 0.272 -6.507 1.00 91.56 92 PRO A N 1
ATOM 747 C CA . PRO A 1 92 ? -14.407 -0.328 -7.817 1.00 91.56 92 PRO A CA 1
ATOM 748 C C . PRO A 1 92 ? -13.283 -1.295 -8.216 1.00 91.56 92 PRO A C 1
ATOM 750 O O . PRO A 1 92 ? -12.099 -1.039 -7.977 1.00 91.56 92 PRO A O 1
ATOM 753 N N . ALA A 1 93 ? -13.651 -2.369 -8.923 1.00 88.88 93 ALA A N 1
ATOM 754 C CA . ALA A 1 93 ? -12.719 -3.400 -9.393 1.00 88.88 93 ALA A CA 1
ATOM 755 C C . ALA A 1 93 ? -11.558 -2.837 -10.234 1.00 88.88 93 ALA A C 1
ATOM 757 O O . ALA A 1 93 ? -10.448 -3.355 -10.194 1.00 88.88 93 ALA A O 1
ATOM 758 N N . GLU A 1 94 ? -11.778 -1.737 -10.956 1.00 86.00 94 GLU A N 1
ATOM 759 C CA . GLU A 1 94 ? -10.746 -1.073 -11.761 1.00 86.00 94 GLU A CA 1
ATOM 760 C C . GLU A 1 94 ? -9.599 -0.439 -10.951 1.00 86.00 94 GLU A C 1
ATOM 762 O O . GLU A 1 94 ? -8.543 -0.141 -11.516 1.00 86.00 94 GLU A O 1
ATOM 767 N N . TYR A 1 95 ? -9.782 -0.245 -9.641 1.00 88.56 95 TYR A N 1
ATOM 768 C CA . TYR A 1 95 ? -8.734 0.206 -8.722 1.00 88.56 95 TYR A CA 1
ATOM 769 C C . TYR A 1 95 ? -8.084 -0.945 -7.950 1.00 88.56 95 TYR A C 1
ATOM 771 O O . TYR A 1 95 ? -7.178 -0.691 -7.144 1.00 88.56 95 TYR A O 1
ATOM 779 N N . MET A 1 96 ? -8.540 -2.185 -8.155 1.00 90.25 96 MET A N 1
ATOM 780 C CA . MET A 1 96 ? -7.946 -3.368 -7.540 1.00 90.25 96 MET A CA 1
ATOM 781 C C . MET A 1 96 ? -6.734 -3.855 -8.351 1.00 90.25 96 MET A C 1
ATOM 783 O O . MET A 1 96 ? -6.718 -3.725 -9.577 1.00 90.25 96 MET A O 1
ATOM 787 N N . PRO A 1 97 ? -5.707 -4.413 -7.690 1.00 86.94 97 PRO A N 1
ATOM 788 C CA . PRO A 1 97 ? -4.596 -5.073 -8.368 1.00 86.94 97 PRO A CA 1
ATOM 789 C C . PRO A 1 97 ? -5.058 -6.281 -9.196 1.00 86.94 97 PRO A C 1
ATOM 791 O O . PRO A 1 97 ? -5.876 -7.082 -8.746 1.00 86.94 97 PRO A O 1
ATOM 794 N N . LEU A 1 98 ? -4.482 -6.448 -10.386 1.00 83.62 98 LEU A N 1
ATOM 795 C CA . LEU A 1 98 ? -4.752 -7.567 -11.292 1.00 83.62 98 LEU A CA 1
ATOM 796 C C . LEU A 1 98 ? -3.793 -8.738 -11.008 1.00 83.62 98 LEU A C 1
ATOM 798 O O . LEU A 1 98 ? -2.860 -8.983 -11.775 1.00 83.62 98 LEU A O 1
ATOM 802 N N . MET A 1 99 ? -4.016 -9.435 -9.887 1.00 66.38 99 MET A N 1
ATOM 803 C CA . MET A 1 99 ? -3.135 -10.500 -9.367 1.00 66.38 99 MET A CA 1
ATOM 804 C C . MET A 1 99 ? -2.907 -11.653 -10.355 1.00 66.38 99 MET A C 1
ATOM 806 O O . MET A 1 99 ? -1.781 -12.124 -10.487 1.00 66.38 99 MET A O 1
ATOM 810 N N . ASP A 1 100 ? -3.930 -12.044 -11.118 1.00 63.88 100 ASP A N 1
ATOM 811 C CA . ASP A 1 100 ? -3.902 -13.219 -12.011 1.00 63.88 100 ASP A CA 1
ATOM 812 C C . ASP A 1 100 ? -3.016 -13.041 -13.263 1.00 63.88 100 ASP A C 1
ATOM 814 O O . ASP A 1 100 ? -3.016 -13.873 -14.169 1.00 63.88 100 ASP A O 1
ATOM 818 N N . ARG A 1 101 ? -2.294 -11.918 -13.376 1.00 63.62 101 ARG A N 1
ATOM 819 C CA . ARG A 1 101 ? -1.592 -11.507 -14.603 1.00 63.62 101 ARG A CA 1
ATOM 820 C C . ARG A 1 101 ? -0.074 -11.430 -14.483 1.00 63.62 101 ARG A C 1
ATOM 822 O O . ARG A 1 101 ? 0.551 -10.914 -15.414 1.00 63.62 101 ARG A O 1
ATOM 829 N N . ILE A 1 102 ? 0.522 -11.912 -13.393 1.00 66.56 102 ILE A N 1
ATOM 830 C CA . ILE A 1 102 ? 1.984 -11.960 -13.233 1.00 66.56 102 ILE A CA 1
ATOM 831 C C . ILE A 1 102 ? 2.459 -13.391 -13.515 1.00 66.56 102 ILE A C 1
ATOM 833 O O . ILE A 1 102 ? 2.275 -14.258 -12.666 1.00 66.56 102 ILE A O 1
ATOM 837 N N . PRO A 1 103 ? 3.061 -13.667 -14.687 1.00 63.06 103 PRO A N 1
ATOM 838 C CA . PRO A 1 103 ? 3.594 -14.991 -14.979 1.00 63.06 103 PRO A CA 1
ATOM 839 C C . PRO A 1 103 ? 4.739 -15.354 -14.026 1.00 63.06 103 PRO A C 1
ATOM 841 O O . PRO A 1 103 ? 5.592 -14.518 -13.697 1.00 63.06 103 PRO A O 1
ATOM 844 N N . GLU A 1 104 ? 4.782 -16.616 -13.606 1.00 63.25 104 GLU A N 1
ATOM 845 C CA . GLU A 1 104 ? 5.819 -17.139 -12.711 1.00 63.25 104 GLU A CA 1
ATOM 846 C C . GLU A 1 104 ? 7.222 -17.086 -13.339 1.00 63.25 104 GLU A C 1
ATOM 848 O O . GLU A 1 104 ? 8.205 -16.927 -12.624 1.00 63.25 104 GLU A O 1
ATOM 853 N N . ASP A 1 105 ? 7.328 -17.065 -14.663 1.00 60.38 105 ASP A N 1
ATOM 854 C CA . ASP A 1 105 ? 8.573 -17.128 -15.437 1.00 60.38 105 ASP A CA 1
ATOM 855 C C . ASP A 1 105 ? 9.084 -15.766 -15.955 1.00 60.38 105 ASP A C 1
ATOM 857 O O . ASP A 1 105 ? 10.153 -15.687 -16.562 1.00 60.38 105 ASP A O 1
ATOM 861 N N . MET A 1 106 ? 8.360 -14.665 -15.722 1.00 56.28 106 MET A N 1
ATOM 862 C CA . MET A 1 106 ? 8.716 -13.371 -16.315 1.00 56.28 106 MET A CA 1
ATOM 863 C C . MET A 1 106 ? 9.727 -12.566 -15.469 1.00 56.28 106 MET A C 1
ATOM 865 O O . MET A 1 106 ? 9.524 -12.417 -14.256 1.00 56.28 106 MET A O 1
ATOM 869 N N . PRO A 1 107 ? 10.755 -11.944 -16.094 1.00 60.31 107 PRO A N 1
ATOM 870 C CA . PRO A 1 107 ? 11.603 -10.951 -15.439 1.00 60.31 107 PRO A CA 1
ATOM 871 C C . PRO A 1 107 ? 10.774 -9.783 -14.891 1.00 60.31 107 PRO A C 1
ATOM 873 O O . PRO A 1 107 ? 10.030 -9.124 -15.622 1.00 60.31 107 PRO A O 1
ATOM 876 N N . LEU A 1 108 ? 10.918 -9.504 -13.595 1.00 70.94 108 LEU A N 1
ATOM 877 C CA . LEU A 1 108 ? 10.145 -8.479 -12.895 1.00 70.94 108 LEU A CA 1
ATOM 878 C C . LEU A 1 108 ? 10.730 -7.090 -13.139 1.00 70.94 108 LEU A C 1
ATOM 880 O O . LEU A 1 108 ? 11.557 -6.618 -12.366 1.00 70.94 108 LEU A O 1
ATOM 884 N N . ASN A 1 109 ? 10.274 -6.427 -14.201 1.00 76.12 109 ASN A N 1
ATOM 885 C CA . ASN A 1 109 ? 10.531 -5.009 -14.426 1.00 76.12 109 ASN A CA 1
ATOM 886 C C . ASN A 1 109 ? 9.295 -4.185 -14.060 1.00 76.12 109 ASN A C 1
ATOM 888 O O . ASN A 1 109 ? 8.285 -4.296 -14.746 1.00 76.12 109 ASN A O 1
ATOM 892 N N . ILE A 1 110 ? 9.355 -3.373 -13.002 1.00 80.81 110 ILE A N 1
ATOM 893 C CA . ILE A 1 110 ? 8.210 -2.584 -12.519 1.00 80.81 110 ILE A CA 1
ATOM 894 C C . ILE A 1 110 ? 8.365 -1.119 -12.933 1.00 80.81 110 ILE A C 1
ATOM 896 O O . ILE A 1 110 ? 9.300 -0.440 -12.513 1.00 80.81 110 ILE A O 1
ATOM 900 N N . ALA A 1 111 ? 7.398 -0.613 -13.693 1.00 83.56 111 ALA A N 1
ATOM 901 C CA . ALA A 1 111 ? 7.279 0.788 -14.061 1.00 83.56 111 ALA A CA 1
ATOM 902 C C . ALA A 1 111 ? 6.145 1.456 -13.266 1.00 83.56 111 ALA A C 1
ATOM 904 O O . ALA A 1 111 ? 4.963 1.184 -13.479 1.00 83.56 111 ALA A O 1
ATOM 905 N N . LEU A 1 112 ? 6.510 2.362 -12.357 1.00 85.19 112 LEU A N 1
ATOM 906 C CA . LEU A 1 112 ? 5.568 3.114 -11.528 1.00 85.19 112 LEU A CA 1
ATOM 907 C C . LEU A 1 112 ? 5.307 4.496 -12.127 1.00 85.19 112 LEU A C 1
ATOM 909 O O . LEU A 1 112 ? 6.213 5.326 -12.167 1.00 85.19 112 LEU A O 1
ATOM 913 N N . MET A 1 113 ? 4.071 4.758 -12.560 1.00 82.00 113 MET A N 1
ATOM 914 C CA . MET A 1 113 ? 3.606 6.050 -13.090 1.00 82.00 113 MET A CA 1
ATOM 915 C C . MET A 1 113 ? 4.511 6.618 -14.201 1.00 82.00 113 MET A C 1
ATOM 917 O O . MET A 1 113 ? 4.588 7.826 -14.410 1.00 82.00 113 MET A O 1
ATOM 921 N N . HIS A 1 114 ? 5.237 5.747 -14.904 1.00 81.38 114 HIS A N 1
ATOM 922 C CA . HIS A 1 114 ? 6.270 6.170 -15.833 1.00 81.38 114 HIS A CA 1
ATOM 923 C C . HIS A 1 114 ? 5.650 6.596 -17.178 1.00 81.38 114 HIS A C 1
ATOM 925 O O . HIS A 1 114 ? 4.878 5.832 -17.746 1.00 81.38 114 HIS A O 1
ATOM 931 N N . PRO A 1 11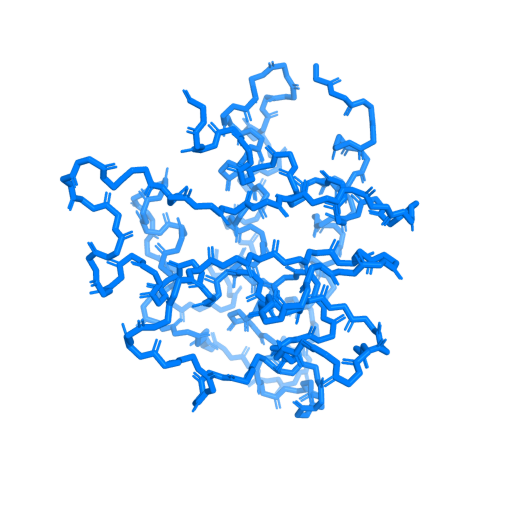5 ? 6.001 7.760 -17.752 1.00 79.62 115 PRO A N 1
ATOM 932 C CA . PRO A 1 115 ? 5.416 8.266 -18.994 1.00 79.62 115 PRO A CA 1
ATOM 933 C C . PRO A 1 115 ? 5.847 7.474 -20.232 1.00 79.62 115 PRO A C 1
ATOM 935 O O . PRO A 1 115 ? 5.190 7.547 -21.264 1.00 79.62 115 PRO A O 1
ATOM 938 N N . LYS A 1 116 ? 6.973 6.751 -20.164 1.00 83.38 116 LYS A N 1
ATOM 939 C CA . LYS A 1 116 ? 7.520 5.953 -21.278 1.00 83.38 116 LYS A CA 1
ATOM 940 C C . LYS A 1 116 ? 8.029 4.596 -20.780 1.00 83.38 116 LYS A C 1
ATOM 942 O O . LYS A 1 116 ? 9.237 4.361 -20.784 1.00 83.38 116 LYS A O 1
ATOM 947 N N . PRO A 1 117 ? 7.169 3.763 -20.169 1.00 83.69 117 PRO A N 1
ATOM 948 C CA . PRO A 1 117 ? 7.600 2.564 -19.455 1.00 83.69 117 PRO A CA 1
ATOM 949 C C . PRO A 1 117 ? 8.310 1.590 -20.410 1.00 83.69 117 PRO A C 1
ATOM 951 O O . PRO A 1 117 ? 7.893 1.468 -21.566 1.00 83.69 117 PRO A O 1
ATOM 954 N N . PRO A 1 118 ? 9.390 0.912 -19.975 1.00 81.44 118 PRO A N 1
ATOM 955 C CA . PRO A 1 118 ? 10.075 -0.064 -20.815 1.00 81.44 118 PRO A CA 1
ATOM 956 C C . PRO A 1 118 ? 9.111 -1.147 -21.310 1.00 81.44 118 PRO A C 1
ATOM 958 O O . PRO A 1 118 ? 8.263 -1.623 -20.549 1.00 81.44 118 PRO A O 1
ATOM 961 N N . LYS A 1 119 ? 9.256 -1.563 -22.572 1.00 83.81 119 LYS A N 1
ATOM 962 C CA . LYS A 1 119 ? 8.447 -2.644 -23.153 1.00 83.81 119 LYS A CA 1
ATOM 963 C C . LYS A 1 119 ? 8.542 -3.904 -22.284 1.00 83.81 119 LYS A C 1
ATOM 965 O O . LYS A 1 119 ? 9.629 -4.277 -21.850 1.00 83.81 119 LYS A O 1
ATOM 970 N N . GLY A 1 120 ? 7.402 -4.546 -22.041 1.00 79.94 120 GLY A N 1
ATOM 971 C CA . GLY A 1 120 ? 7.307 -5.768 -21.241 1.00 79.94 120 GLY A CA 1
ATOM 972 C C . GLY A 1 120 ? 7.326 -5.558 -19.724 1.00 79.94 120 GLY A C 1
ATOM 973 O O . GLY A 1 120 ? 7.221 -6.541 -19.000 1.00 79.94 120 GLY A O 1
ATOM 974 N N . SER A 1 121 ? 7.424 -4.318 -19.229 1.00 82.44 121 SER A N 1
ATOM 975 C CA . SER A 1 121 ? 7.321 -4.042 -17.789 1.00 82.44 121 SER A CA 1
ATOM 976 C C . SER A 1 121 ? 5.909 -4.280 -17.237 1.00 82.44 121 SER A C 1
ATOM 978 O O . SER A 1 121 ? 4.910 -4.181 -17.954 1.00 82.44 121 SER A O 1
ATOM 980 N N . ILE A 1 122 ? 5.838 -4.574 -15.940 1.00 86.44 122 ILE A N 1
ATOM 981 C CA . ILE A 1 122 ? 4.641 -4.471 -15.110 1.00 86.44 122 ILE A CA 1
ATOM 982 C C . ILE A 1 122 ? 4.414 -2.989 -14.824 1.00 86.44 122 ILE A C 1
ATOM 984 O O . ILE A 1 122 ? 5.265 -2.329 -14.230 1.00 86.44 122 ILE A O 1
ATOM 988 N N . PHE A 1 123 ? 3.272 -2.459 -15.239 1.00 87.62 123 PHE A N 1
ATOM 989 C CA . PHE A 1 123 ? 2.952 -1.046 -15.107 1.00 87.62 12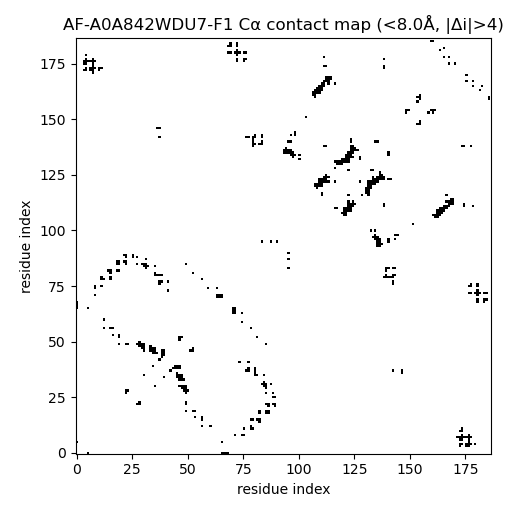3 PHE A CA 1
ATOM 990 C C . PHE A 1 123 ? 1.923 -0.797 -14.008 1.00 87.62 123 PHE A C 1
ATOM 992 O O . PHE A 1 123 ? 0.852 -1.413 -13.992 1.00 87.62 123 PHE A O 1
ATOM 999 N N . ILE A 1 124 ? 2.238 0.153 -13.128 1.00 88.81 124 ILE A N 1
ATOM 1000 C CA . ILE A 1 124 ? 1.326 0.668 -12.109 1.00 88.81 124 ILE A CA 1
ATOM 1001 C C . ILE A 1 124 ? 1.107 2.155 -12.358 1.00 88.81 124 ILE A C 1
ATOM 1003 O O . ILE A 1 124 ? 2.006 2.966 -12.136 1.00 88.81 124 ILE A O 1
ATOM 1007 N N . GLY A 1 125 ? -0.092 2.517 -12.791 1.00 87.38 125 GLY A N 1
ATOM 1008 C CA . GLY A 1 125 ? -0.475 3.890 -13.062 1.00 87.38 125 GLY A CA 1
ATOM 1009 C C . GLY A 1 125 ? -1.681 3.996 -13.978 1.00 87.38 125 GLY A C 1
ATOM 1010 O O . GLY A 1 125 ? -2.216 3.003 -14.465 1.00 87.38 125 GLY A O 1
ATOM 1011 N N . GLU A 1 126 ? -2.113 5.226 -14.213 1.00 85.69 126 GLU A N 1
ATOM 1012 C CA . GLU A 1 126 ? -3.201 5.504 -15.145 1.00 85.69 126 GLU A CA 1
ATOM 1013 C C . GLU A 1 126 ? -2.715 5.384 -16.596 1.00 85.69 126 GLU A C 1
ATOM 1015 O O . GLU A 1 126 ? -1.562 5.692 -16.898 1.00 85.69 126 GLU A O 1
ATOM 1020 N N . ASN A 1 127 ? -3.611 4.968 -17.497 1.00 85.88 127 ASN A N 1
ATOM 1021 C CA . ASN A 1 127 ? -3.392 4.941 -18.950 1.00 85.88 127 ASN A CA 1
ATOM 1022 C C . ASN A 1 127 ? -2.143 4.142 -19.391 1.00 85.88 127 ASN A C 1
ATOM 1024 O O . ASN A 1 127 ? -1.207 4.711 -19.959 1.00 85.88 127 ASN A O 1
ATOM 1028 N N . PRO A 1 128 ? -2.110 2.818 -19.150 1.00 87.94 128 PRO A N 1
ATOM 1029 C CA . PRO A 1 128 ? -0.997 1.973 -19.576 1.00 87.94 128 PRO A CA 1
ATOM 1030 C C . PRO A 1 128 ? -0.832 1.992 -21.106 1.00 87.94 128 PRO A C 1
ATOM 1032 O O . PRO A 1 128 ? -1.818 1.802 -21.824 1.00 87.94 128 PRO A O 1
ATOM 1035 N N . PRO A 1 129 ? 0.391 2.151 -21.644 1.00 86.75 129 PRO A N 1
ATOM 1036 C CA . PRO A 1 129 ? 0.613 1.952 -23.070 1.00 86.75 129 PR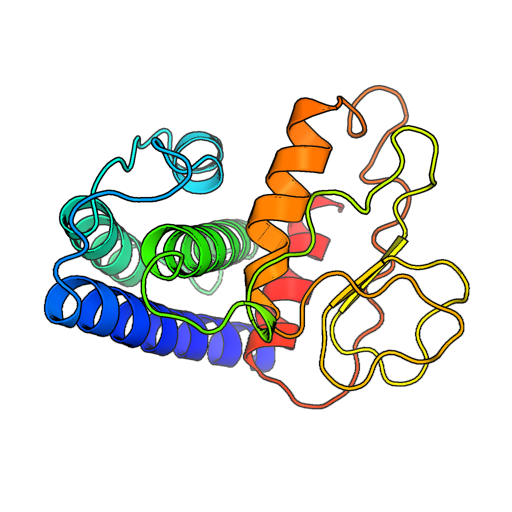O A CA 1
ATOM 1037 C C . PRO A 1 129 ? 0.419 0.472 -23.465 1.00 86.75 129 PRO A C 1
ATOM 1039 O O . PRO A 1 129 ? 0.604 -0.417 -2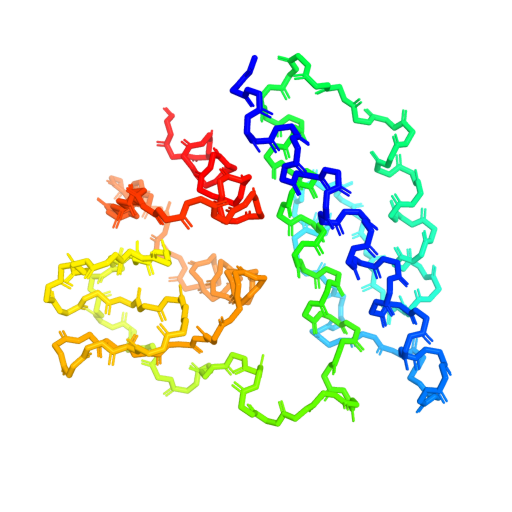2.635 1.00 86.75 129 PRO A O 1
ATOM 1042 N N . PRO A 1 130 ? 0.132 0.153 -24.741 1.00 88.00 130 PRO A N 1
ATOM 1043 C CA . PRO A 1 130 ? -0.080 -1.234 -25.186 1.00 88.00 130 PRO A CA 1
ATOM 1044 C C . PRO A 1 130 ? 1.136 -2.160 -25.016 1.00 88.00 130 PRO A C 1
ATOM 1046 O O . PRO A 1 130 ? 1.026 -3.377 -25.112 1.00 88.00 130 PRO A O 1
ATOM 1049 N N . THR A 1 131 ? 2.321 -1.588 -24.807 1.00 87.50 131 THR A N 1
ATOM 1050 C CA . THR A 1 131 ? 3.601 -2.303 -24.746 1.00 87.50 131 THR A CA 1
ATOM 1051 C C . THR A 1 131 ? 3.942 -2.852 -23.359 1.00 87.50 131 THR A C 1
ATOM 1053 O O . THR A 1 131 ? 5.002 -3.468 -23.205 1.00 87.50 131 THR A O 1
ATOM 1056 N N . VAL A 1 132 ? 3.088 -2.631 -22.356 1.00 87.38 132 VAL A N 1
ATOM 1057 C CA . VAL A 1 132 ? 3.309 -3.044 -20.961 1.00 87.38 132 VAL A CA 1
ATOM 1058 C C . VAL A 1 132 ? 2.168 -3.898 -20.428 1.00 87.38 132 VAL A C 1
ATOM 1060 O O . VAL A 1 132 ? 1.054 -3.887 -20.949 1.00 87.38 132 VAL A O 1
ATOM 1063 N N . ARG A 1 133 ? 2.437 -4.629 -19.346 1.00 87.50 133 ARG A N 1
ATOM 1064 C CA . ARG A 1 133 ? 1.418 -5.375 -18.605 1.00 87.50 133 ARG A CA 1
ATOM 1065 C C . ARG A 1 133 ? 0.857 -4.482 -17.509 1.00 87.50 133 ARG A C 1
ATOM 1067 O O . ARG A 1 133 ? 1.513 -4.249 -16.499 1.00 87.50 133 ARG A O 1
ATOM 1074 N N . HIS A 1 134 ? -0.345 -3.957 -17.708 1.00 89.62 134 HIS A N 1
ATOM 1075 C CA . HIS A 1 134 ? -1.013 -3.165 -16.679 1.00 89.62 134 HIS A CA 1
ATOM 1076 C C . HIS A 1 134 ? -1.396 -4.033 -15.478 1.00 89.62 134 HIS A C 1
ATOM 1078 O O . HIS A 1 134 ? -2.016 -5.083 -15.652 1.00 89.62 134 HIS A O 1
ATOM 1084 N N . TYR A 1 135 ? -1.050 -3.567 -14.280 1.00 89.56 135 TYR A N 1
ATOM 1085 C CA . TYR A 1 135 ? -1.285 -4.291 -13.036 1.00 89.56 135 TYR A CA 1
ATOM 1086 C C . TYR A 1 135 ? -2.208 -3.558 -12.061 1.00 89.56 135 TYR A C 1
ATOM 1088 O O . TYR A 1 135 ? -3.075 -4.179 -11.458 1.00 89.56 135 TYR A O 1
ATOM 1096 N N . SER A 1 136 ? -2.055 -2.244 -11.903 1.00 90.50 136 SER A N 1
ATOM 1097 C CA . SER A 1 136 ? -2.939 -1.436 -11.058 1.00 90.50 136 SER A CA 1
ATOM 1098 C C . SER A 1 136 ? -2.921 0.017 -11.505 1.00 90.50 136 SER A C 1
ATOM 1100 O O . SER A 1 136 ? -1.888 0.520 -11.941 1.00 90.50 136 SER A O 1
ATOM 1102 N N . ARG A 1 137 ? -4.039 0.724 -11.327 1.00 89.44 137 ARG A N 1
ATOM 1103 C CA . ARG A 1 137 ? -4.114 2.169 -11.590 1.00 89.44 137 ARG A CA 1
ATOM 1104 C C . ARG A 1 137 ? -3.464 3.014 -10.493 1.00 89.44 137 ARG A C 1
ATOM 1106 O O . ARG A 1 137 ? -3.167 4.186 -10.712 1.00 89.44 137 ARG A O 1
ATOM 1113 N N . VAL A 1 138 ? -3.252 2.448 -9.302 1.00 89.75 138 VAL A N 1
ATOM 1114 C CA . VAL A 1 138 ? -2.816 3.187 -8.109 1.00 89.75 138 VAL A CA 1
ATOM 1115 C C . VAL A 1 138 ? -1.510 2.644 -7.551 1.00 89.75 138 VAL A C 1
ATOM 1117 O O . VAL A 1 138 ? -1.283 1.440 -7.500 1.00 89.75 138 VAL A O 1
ATOM 1120 N N . VAL A 1 139 ? -0.656 3.550 -7.067 1.00 88.81 139 VAL A N 1
ATOM 1121 C CA . VAL A 1 139 ? 0.689 3.204 -6.574 1.00 88.81 139 VAL A CA 1
ATOM 1122 C C . VAL A 1 139 ? 0.684 2.244 -5.388 1.00 88.81 139 VAL A C 1
ATOM 1124 O O . VAL A 1 139 ? 1.637 1.495 -5.231 1.00 88.81 139 VAL A O 1
ATOM 1127 N N . SER A 1 140 ? -0.381 2.227 -4.583 1.00 91.75 140 SER A N 1
ATOM 1128 C CA . SER A 1 140 ? -0.523 1.306 -3.451 1.00 91.75 140 SER A CA 1
ATOM 1129 C C . SER A 1 140 ? -0.632 -0.157 -3.886 1.00 91.75 140 SER A C 1
ATOM 1131 O O . SER A 1 140 ? -0.245 -1.031 -3.118 1.00 91.75 140 SER A O 1
ATOM 1133 N N . GLY A 1 141 ? -1.009 -0.424 -5.146 1.00 90.06 141 GLY A N 1
ATOM 1134 C CA . GLY A 1 141 ? -0.985 -1.767 -5.728 1.00 90.06 141 GLY A CA 1
ATOM 1135 C C . GLY A 1 141 ? 0.400 -2.421 -5.697 1.00 90.06 141 GLY A C 1
ATOM 1136 O O . GLY A 1 141 ? 0.502 -3.636 -5.805 1.00 90.06 141 GLY A O 1
ATOM 1137 N N . ILE A 1 142 ? 1.472 -1.656 -5.472 1.00 89.06 142 ILE A N 1
ATOM 1138 C CA . ILE A 1 142 ? 2.798 -2.224 -5.229 1.00 89.06 142 ILE A CA 1
ATOM 1139 C C . ILE A 1 142 ? 2.824 -3.218 -4.059 1.00 89.06 142 ILE A C 1
ATOM 1141 O O . ILE A 1 142 ? 3.586 -4.174 -4.117 1.00 89.06 142 ILE A O 1
ATOM 1145 N N . ALA A 1 143 ? 2.011 -3.024 -3.017 1.00 91.00 143 ALA A N 1
ATOM 1146 C CA . ALA A 1 143 ? 2.051 -3.858 -1.819 1.00 91.00 143 ALA A CA 1
ATOM 1147 C C . ALA A 1 143 ? 1.723 -5.339 -2.108 1.00 91.00 143 ALA A C 1
ATOM 1149 O O . ALA A 1 143 ? 2.579 -6.190 -1.855 1.00 91.00 143 ALA A O 1
ATOM 1150 N N . PRO A 1 144 ? 0.584 -5.670 -2.746 1.00 89.12 144 PRO A N 1
ATOM 1151 C CA . PRO A 1 144 ? 0.284 -7.050 -3.126 1.00 89.12 144 PRO A CA 1
ATOM 1152 C C . PRO A 1 144 ? 1.253 -7.608 -4.179 1.00 89.12 144 PRO A C 1
ATOM 1154 O O . PRO A 1 144 ? 1.525 -8.808 -4.190 1.00 89.12 144 PRO A O 1
ATOM 1157 N N . LEU A 1 145 ? 1.842 -6.753 -5.029 1.00 87.00 145 LEU A N 1
ATOM 1158 C CA . LEU A 1 145 ? 2.907 -7.182 -5.942 1.00 87.00 145 LEU A CA 1
ATOM 1159 C C . LEU A 1 145 ? 4.165 -7.602 -5.168 1.00 87.00 145 LEU A C 1
ATOM 1161 O O . LEU A 1 145 ? 4.716 -8.664 -5.437 1.00 87.00 145 LEU A O 1
ATOM 1165 N N . LEU A 1 146 ? 4.602 -6.813 -4.184 1.00 83.75 146 LEU A N 1
ATOM 1166 C CA . LEU A 1 146 ? 5.744 -7.156 -3.333 1.00 83.75 146 LEU A CA 1
ATOM 1167 C C . LEU A 1 146 ? 5.492 -8.445 -2.551 1.00 83.75 146 LEU A C 1
ATOM 1169 O O . LEU A 1 146 ? 6.383 -9.288 -2.494 1.00 83.75 146 LEU A O 1
ATOM 1173 N N . GLN A 1 147 ? 4.281 -8.644 -2.022 1.00 81.94 147 GLN A N 1
ATOM 1174 C CA . GLN A 1 147 ? 3.901 -9.909 -1.389 1.00 81.94 147 GLN A CA 1
ATOM 1175 C C . GLN A 1 147 ? 4.103 -11.096 -2.344 1.00 81.94 147 GLN A C 1
ATOM 1177 O O . GLN A 1 147 ? 4.745 -12.078 -1.975 1.00 81.94 147 GLN A O 1
ATOM 1182 N N . HIS A 1 148 ? 3.600 -11.004 -3.579 1.00 80.56 148 HIS A N 1
ATOM 1183 C CA . HIS A 1 148 ? 3.775 -12.062 -4.576 1.00 80.56 148 HIS A CA 1
ATOM 1184 C C . HIS A 1 148 ? 5.261 -12.332 -4.882 1.00 80.56 148 HIS A C 1
ATOM 1186 O O . HIS A 1 148 ? 5.688 -13.487 -4.948 1.00 80.56 148 HIS A O 1
ATOM 1192 N N . ILE A 1 149 ? 6.070 -11.278 -5.018 1.00 78.06 149 ILE A N 1
ATOM 1193 C CA . ILE A 1 149 ? 7.516 -11.391 -5.266 1.00 78.06 149 ILE A CA 1
ATOM 1194 C C . ILE A 1 149 ? 8.223 -12.106 -4.107 1.00 78.06 149 ILE A C 1
ATOM 1196 O O . ILE A 1 149 ? 9.085 -12.957 -4.331 1.00 78.06 149 ILE A O 1
ATOM 1200 N N . TYR A 1 150 ? 7.848 -11.790 -2.868 1.00 75.69 150 TYR A N 1
ATOM 1201 C CA . TYR A 1 150 ? 8.414 -12.453 -1.703 1.00 75.69 150 TYR A CA 1
ATOM 1202 C C . TYR A 1 150 ? 8.004 -13.923 -1.616 1.00 75.69 150 TYR A C 1
ATOM 1204 O O . TYR A 1 150 ? 8.864 -14.774 -1.406 1.00 75.69 150 TYR A O 1
ATOM 1212 N N . ASN A 1 151 ? 6.730 -14.236 -1.837 1.00 75.50 151 ASN A N 1
ATOM 1213 C CA . ASN A 1 151 ? 6.223 -15.605 -1.724 1.00 75.50 151 ASN A C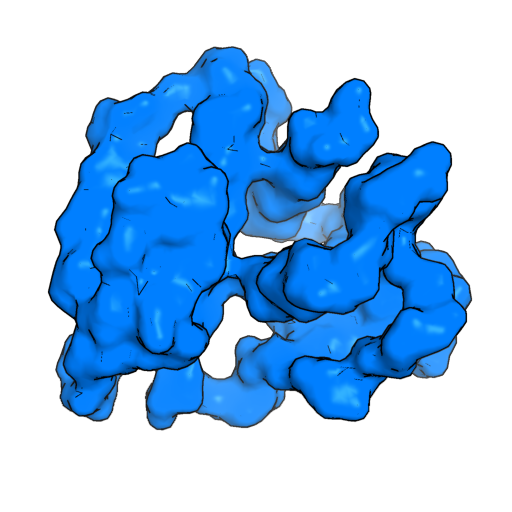A 1
ATOM 1214 C C . ASN A 1 151 ? 6.799 -16.547 -2.788 1.00 75.50 151 ASN A C 1
ATOM 1216 O O . ASN A 1 151 ? 6.988 -17.728 -2.527 1.00 75.50 151 ASN A O 1
ATOM 1220 N N . THR A 1 152 ? 7.105 -16.029 -3.978 1.00 71.56 152 THR A N 1
ATOM 1221 C CA . THR A 1 152 ? 7.672 -16.823 -5.081 1.00 71.56 152 THR A CA 1
ATOM 1222 C C . THR A 1 152 ? 9.183 -17.023 -4.980 1.00 71.56 152 THR A C 1
ATOM 1224 O O . THR A 1 152 ? 9.777 -17.613 -5.877 1.00 71.56 152 THR A O 1
ATOM 1227 N N . GLY A 1 153 ? 9.845 -16.515 -3.931 1.00 62.03 153 GLY A N 1
ATOM 1228 C CA . GLY A 1 153 ? 11.292 -16.688 -3.776 1.00 62.03 153 GLY A CA 1
ATOM 1229 C C . GLY A 1 153 ? 12.126 -15.979 -4.849 1.00 62.03 153 GLY A C 1
ATOM 1230 O O . GLY A 1 153 ? 13.343 -16.141 -4.870 1.00 62.03 153 GLY A O 1
ATOM 1231 N N . LYS A 1 154 ? 11.513 -15.124 -5.688 1.00 62.16 154 LYS A N 1
ATOM 1232 C CA . LYS A 1 154 ? 12.164 -14.325 -6.750 1.00 62.16 154 LYS A CA 1
ATOM 1233 C C . LYS A 1 154 ? 13.144 -13.258 -6.214 1.00 62.16 154 LYS A C 1
ATOM 1235 O O . LYS A 1 154 ? 13.464 -12.298 -6.910 1.00 62.16 154 LYS A O 1
ATOM 1240 N N . HIS A 1 155 ? 13.592 -13.418 -4.970 1.00 57.97 155 HIS A N 1
ATOM 1241 C CA . HIS A 1 155 ? 14.433 -12.520 -4.193 1.00 57.97 155 HIS A CA 1
ATOM 1242 C C . HIS A 1 155 ? 15.702 -13.185 -3.604 1.00 57.97 155 HIS A C 1
ATOM 1244 O O . HIS A 1 155 ? 16.396 -12.498 -2.866 1.00 57.97 155 HIS A O 1
ATOM 1250 N N . ASN A 1 156 ? 16.026 -14.469 -3.875 1.00 43.16 156 ASN A N 1
ATOM 1251 C CA . ASN A 1 156 ? 17.178 -15.170 -3.247 1.00 43.16 156 ASN A CA 1
ATOM 1252 C C . ASN A 1 156 ? 18.116 -15.909 -4.232 1.00 43.16 156 ASN A C 1
ATOM 1254 O O . ASN A 1 156 ? 17.630 -16.714 -5.011 1.00 43.16 156 ASN A O 1
ATOM 1258 N N . GLU A 1 157 ? 19.438 -15.654 -4.132 1.00 35.09 157 GLU A N 1
ATOM 1259 C CA . GLU A 1 157 ? 20.623 -16.186 -4.880 1.00 35.09 157 GLU A CA 1
ATOM 1260 C C . GLU A 1 157 ? 21.100 -15.404 -6.115 1.00 35.09 157 GLU A C 1
ATOM 1262 O O . GLU A 1 157 ? 20.596 -15.583 -7.217 1.00 35.09 157 GLU A O 1
ATOM 1267 N N . GLY A 1 158 ? 22.027 -14.443 -5.947 1.00 40.00 158 GLY A N 1
ATOM 1268 C CA . GLY A 1 158 ? 22.366 -13.479 -7.023 1.00 40.00 158 GLY A CA 1
ATOM 1269 C C . GLY A 1 158 ? 21.176 -12.588 -7.438 1.00 40.00 158 GLY A C 1
ATOM 1270 O O . GLY A 1 158 ? 21.312 -11.640 -8.211 1.00 40.00 158 GLY A O 1
ATOM 1271 N N . ASN A 1 159 ? 20.028 -12.878 -6.829 1.00 36.59 159 ASN A N 1
ATOM 1272 C CA . ASN A 1 159 ? 18.714 -12.306 -6.911 1.00 36.59 159 ASN A CA 1
ATOM 1273 C C . ASN A 1 159 ? 18.618 -11.171 -5.898 1.00 36.59 159 ASN A C 1
ATOM 1275 O O . ASN A 1 159 ? 17.978 -11.274 -4.859 1.00 36.59 159 ASN A O 1
ATOM 1279 N N . ARG A 1 160 ? 19.196 -10.022 -6.255 1.00 41.78 160 ARG A N 1
ATOM 1280 C CA . ARG A 1 160 ? 18.541 -8.752 -5.907 1.00 41.78 160 ARG A CA 1
ATOM 1281 C C . ARG A 1 160 ? 17.085 -8.834 -6.403 1.00 41.78 160 ARG A C 1
ATOM 1283 O O . ARG A 1 160 ? 16.748 -9.690 -7.215 1.00 41.78 160 ARG A O 1
ATOM 1290 N N . LEU A 1 161 ? 16.216 -7.898 -6.044 1.00 45.50 161 LEU A N 1
ATOM 1291 C CA . LEU A 1 161 ? 15.156 -7.522 -6.988 1.00 45.50 161 LEU A CA 1
ATOM 1292 C C . LEU A 1 161 ? 15.849 -7.198 -8.334 1.00 45.50 161 LEU A C 1
ATOM 1294 O O . LEU A 1 161 ? 16.367 -6.097 -8.500 1.00 45.50 161 LEU A O 1
ATOM 1298 N N . VAL A 1 162 ? 15.971 -8.178 -9.248 1.00 39.19 162 VAL A N 1
ATOM 1299 C CA . VAL A 1 162 ? 17.017 -8.187 -10.300 1.00 39.19 162 VAL A CA 1
ATOM 1300 C C . VAL A 1 162 ? 16.851 -7.005 -11.261 1.00 39.19 162 VAL A C 1
ATOM 1302 O O . VAL A 1 162 ? 17.821 -6.557 -11.870 1.00 39.19 162 VAL A O 1
ATOM 1305 N N . ALA A 1 163 ? 15.640 -6.438 -11.348 1.00 42.31 163 ALA A N 1
ATOM 1306 C CA . ALA A 1 163 ? 15.386 -5.179 -12.035 1.00 42.31 163 ALA A CA 1
ATOM 1307 C C . ALA A 1 163 ? 14.039 -4.516 -11.665 1.00 42.31 163 ALA A C 1
ATOM 1309 O O . ALA A 1 163 ? 13.206 -4.347 -12.548 1.00 42.31 163 ALA A O 1
ATOM 1310 N N . VAL A 1 164 ? 13.814 -3.992 -10.452 1.00 48.38 164 VAL A N 1
ATOM 1311 C CA . VAL A 1 164 ? 12.812 -2.900 -10.350 1.00 48.38 164 VAL A CA 1
ATOM 1312 C C . VAL A 1 164 ? 13.457 -1.647 -10.932 1.00 48.38 164 VAL A C 1
ATOM 1314 O O . VAL A 1 164 ? 14.040 -0.837 -10.216 1.00 48.38 164 VAL A O 1
ATOM 1317 N N . ARG A 1 165 ? 13.401 -1.481 -12.259 1.00 49.69 165 ARG A N 1
ATOM 1318 C CA . ARG A 1 165 ? 13.783 -0.212 -12.885 1.00 49.69 165 ARG A CA 1
ATOM 1319 C C . ARG A 1 165 ? 12.678 0.794 -12.602 1.00 49.69 165 ARG A C 1
ATOM 1321 O O . ARG A 1 165 ? 11.815 1.045 -13.440 1.00 49.69 165 ARG A O 1
ATOM 1328 N N . THR A 1 166 ? 12.725 1.393 -11.414 1.00 49.91 166 THR A N 1
ATOM 1329 C CA . THR A 1 166 ? 11.890 2.544 -11.091 1.00 49.91 166 THR A CA 1
ATOM 1330 C C . THR A 1 166 ? 12.354 3.695 -11.969 1.00 49.91 166 THR A C 1
ATOM 1332 O O . THR A 1 166 ? 13.338 4.371 -11.664 1.00 49.91 166 THR A O 1
ATOM 1335 N N . VAL A 1 167 ? 11.688 3.921 -13.091 1.00 52.50 167 VAL A N 1
ATOM 1336 C CA . VAL A 1 167 ? 11.921 5.152 -13.829 1.00 52.50 167 VAL A CA 1
ATOM 1337 C C . VAL A 1 167 ? 10.876 6.145 -13.355 1.00 52.50 167 VAL A C 1
ATOM 1339 O O . VAL A 1 167 ? 9.669 5.927 -13.439 1.00 52.50 167 VAL A O 1
ATOM 1342 N N . TYR A 1 168 ? 11.387 7.194 -12.728 1.00 49.25 168 TYR A N 1
ATOM 1343 C CA . TYR A 1 168 ? 10.630 8.287 -12.157 1.00 49.25 168 TYR A CA 1
ATOM 1344 C C . TYR A 1 168 ? 10.073 9.141 -13.285 1.00 49.25 168 TYR A C 1
ATOM 1346 O O . TYR A 1 168 ? 10.846 9.722 -14.044 1.00 49.25 168 TYR A O 1
ATOM 1354 N N . ALA A 1 169 ? 8.758 9.318 -13.358 1.00 46.56 169 ALA A N 1
ATOM 1355 C CA . ALA A 1 169 ? 8.283 10.601 -13.844 1.00 46.56 169 ALA A CA 1
ATOM 1356 C C . ALA A 1 169 ? 6.899 10.966 -13.322 1.00 46.56 169 ALA A C 1
ATOM 1358 O O . ALA A 1 169 ? 6.088 10.121 -12.965 1.00 46.56 169 ALA A O 1
ATOM 1359 N N . GLY A 1 170 ? 6.647 12.273 -13.295 1.00 52.72 170 GLY A N 1
ATOM 1360 C CA . GLY A 1 170 ? 5.278 12.773 -13.345 1.00 52.72 170 GLY A CA 1
ATOM 1361 C C . GLY A 1 170 ? 4.691 13.344 -12.058 1.00 52.72 170 GLY A C 1
ATOM 1362 O O . GLY A 1 170 ? 3.488 13.239 -11.870 1.00 52.72 170 GLY A O 1
ATOM 1363 N N . GLY A 1 171 ? 5.476 13.965 -11.168 1.00 59.78 171 GLY A N 1
ATOM 1364 C CA . GLY A 1 171 ? 4.950 14.909 -10.157 1.00 59.78 171 GLY A CA 1
ATOM 1365 C C . GLY A 1 171 ? 3.988 14.348 -9.090 1.00 59.78 171 GLY A C 1
ATOM 1366 O O . GLY A 1 171 ? 3.573 15.077 -8.182 1.00 59.78 171 GLY A O 1
ATOM 1367 N N . ASN A 1 172 ? 3.646 13.057 -9.141 1.00 75.38 172 ASN A N 1
ATOM 1368 C CA . ASN A 1 172 ? 2.792 12.397 -8.167 1.00 75.38 172 ASN A CA 1
ATOM 1369 C C . ASN A 1 172 ? 3.592 12.089 -6.899 1.00 75.38 172 ASN A C 1
ATOM 1371 O O . ASN A 1 172 ? 4.327 11.108 -6.825 1.00 75.38 172 ASN A O 1
ATOM 1375 N N . LYS A 1 173 ? 3.381 12.915 -5.871 1.00 82.31 173 LYS A N 1
ATOM 1376 C CA . LYS A 1 173 ? 4.074 12.828 -4.577 1.00 82.31 173 LYS A CA 1
ATOM 1377 C C . LYS A 1 173 ? 4.055 11.413 -3.974 1.00 82.31 173 LYS A C 1
ATOM 1379 O O . LYS A 1 173 ? 5.072 10.993 -3.443 1.00 82.31 173 LYS A O 1
ATOM 1384 N N . MET A 1 174 ? 2.943 10.669 -4.063 1.00 85.12 174 MET A N 1
ATOM 1385 C CA . MET A 1 174 ? 2.888 9.296 -3.520 1.00 85.12 174 MET A CA 1
ATOM 1386 C C . MET A 1 174 ? 3.756 8.336 -4.333 1.00 85.12 174 MET A C 1
ATOM 1388 O O . MET A 1 174 ? 4.465 7.528 -3.747 1.00 85.12 174 MET A O 1
ATOM 1392 N N . GLY A 1 175 ? 3.759 8.473 -5.662 1.00 82.00 175 GLY A N 1
ATOM 1393 C CA . GLY A 1 175 ? 4.673 7.730 -6.530 1.00 82.00 175 GLY A CA 1
ATOM 1394 C C . GLY A 1 175 ? 6.135 7.993 -6.172 1.00 82.00 175 GLY A C 1
ATOM 1395 O O . GLY A 1 175 ? 6.906 7.049 -6.067 1.00 82.00 175 GLY A O 1
ATOM 1396 N N . CYS A 1 176 ? 6.502 9.244 -5.867 1.00 81.81 176 CYS A N 1
ATOM 1397 C CA . CYS A 1 176 ? 7.854 9.580 -5.405 1.00 81.81 176 CYS A CA 1
ATOM 1398 C C . CYS A 1 176 ? 8.243 8.822 -4.124 1.00 81.81 176 CYS A C 1
ATOM 1400 O O . CYS A 1 176 ? 9.363 8.327 -4.037 1.00 81.81 176 CYS A O 1
ATOM 1402 N N . ALA A 1 177 ? 7.339 8.745 -3.139 1.00 86.56 177 ALA A N 1
ATOM 1403 C CA . ALA A 1 177 ? 7.581 8.014 -1.895 1.00 86.56 177 ALA A CA 1
ATOM 1404 C C . ALA A 1 177 ? 7.737 6.512 -2.137 1.00 86.56 177 ALA A C 1
ATOM 1406 O O . ALA A 1 177 ? 8.713 5.929 -1.683 1.00 86.56 177 ALA A O 1
ATOM 1407 N N . VAL A 1 178 ? 6.821 5.907 -2.896 1.00 87.81 178 VAL A N 1
ATOM 1408 C CA . VAL A 1 178 ? 6.865 4.472 -3.205 1.00 87.81 178 VAL A CA 1
ATOM 1409 C C . VAL A 1 178 ? 8.129 4.114 -3.987 1.00 87.81 178 VAL A C 1
ATOM 1411 O O . VAL A 1 178 ? 8.812 3.162 -3.628 1.00 87.81 178 VAL A O 1
ATOM 1414 N N . CYS A 1 179 ? 8.500 4.900 -5.002 1.00 81.81 179 CYS A N 1
ATOM 1415 C CA . CYS A 1 179 ? 9.748 4.684 -5.735 1.00 81.81 179 CYS A CA 1
ATOM 1416 C C . CYS A 1 179 ? 10.973 4.781 -4.816 1.00 81.81 179 CYS A C 1
ATOM 1418 O O . CYS A 1 179 ? 11.859 3.937 -4.894 1.00 81.81 179 CYS A O 1
ATOM 1420 N N . ALA A 1 180 ? 11.027 5.796 -3.944 1.00 82.88 180 ALA A N 1
ATOM 1421 C CA . ALA A 1 180 ? 12.125 5.945 -2.992 1.00 82.88 180 ALA A CA 1
ATOM 1422 C C . ALA A 1 180 ? 12.198 4.759 -2.019 1.00 82.88 180 ALA A C 1
ATOM 1424 O O . ALA A 1 180 ? 13.287 4.250 -1.776 1.00 82.88 180 ALA A O 1
ATOM 1425 N N . ALA A 1 181 ? 11.046 4.295 -1.527 1.00 86.81 181 ALA A N 1
ATOM 1426 C CA . ALA A 1 181 ? 10.955 3.154 -0.627 1.00 86.81 181 ALA A CA 1
ATOM 1427 C C . ALA A 1 181 ? 11.468 1.867 -1.278 1.00 86.81 181 ALA A C 1
ATOM 1429 O O . ALA A 1 181 ? 12.291 1.180 -0.689 1.00 86.81 181 ALA A O 1
ATOM 1430 N N . ILE A 1 182 ? 11.045 1.566 -2.509 1.00 81.75 182 ILE A N 1
ATOM 1431 C CA . ILE A 1 182 ? 11.523 0.372 -3.217 1.00 81.75 182 ILE A CA 1
ATOM 1432 C C . ILE A 1 182 ? 13.029 0.460 -3.465 1.00 81.75 182 ILE A C 1
ATOM 1434 O O . ILE A 1 182 ? 13.736 -0.500 -3.196 1.00 81.75 182 ILE A O 1
ATOM 1438 N N . ASN A 1 183 ? 13.539 1.609 -3.917 1.00 79.06 183 ASN A N 1
ATOM 1439 C CA . ASN A 1 183 ? 14.973 1.767 -4.172 1.00 79.06 183 ASN A CA 1
ATOM 1440 C C . ASN A 1 183 ? 15.824 1.587 -2.911 1.00 79.06 183 ASN A C 1
ATOM 1442 O O . ASN A 1 183 ? 16.908 1.019 -2.998 1.00 79.06 183 ASN A O 1
ATOM 1446 N N . ALA A 1 184 ? 15.324 2.018 -1.751 1.00 80.81 184 ALA A N 1
ATOM 1447 C CA . ALA A 1 184 ? 15.997 1.821 -0.471 1.00 80.81 184 ALA A CA 1
ATOM 1448 C C . ALA A 1 184 ? 16.096 0.344 -0.047 1.00 80.81 184 ALA A C 1
ATOM 1450 O O . ALA A 1 184 ? 16.966 0.015 0.746 1.00 80.81 184 ALA A O 1
ATOM 1451 N N . LEU A 1 185 ? 15.233 -0.537 -0.568 1.00 73.62 185 LEU A N 1
ATOM 1452 C CA . LEU A 1 185 ? 15.274 -1.978 -0.285 1.00 73.62 185 LEU A CA 1
ATOM 1453 C C . LEU A 1 185 ? 16.143 -2.782 -1.264 1.00 73.62 185 LEU A C 1
ATOM 1455 O O . LEU A 1 185 ? 16.359 -3.971 -1.045 1.00 73.62 185 LEU A O 1
ATOM 1459 N N . ILE A 1 186 ? 16.562 -2.174 -2.379 1.00 66.19 186 ILE A N 1
ATOM 1460 C CA . ILE A 1 186 ? 17.307 -2.844 -3.461 1.00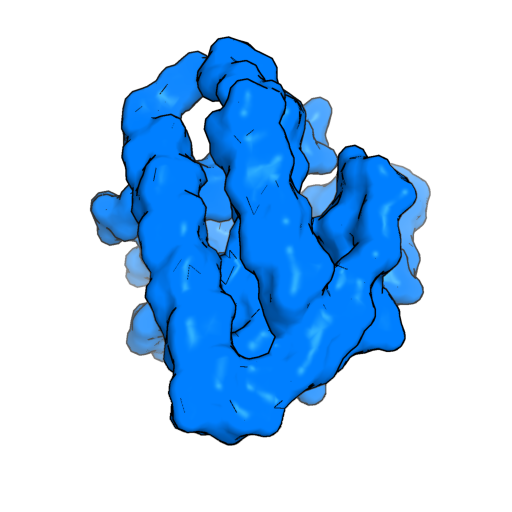 66.19 186 ILE A CA 1
ATOM 1461 C C . ILE A 1 186 ? 18.799 -2.482 -3.438 1.00 66.19 186 ILE A C 1
ATOM 1463 O O . ILE A 1 186 ? 19.613 -3.242 -3.973 1.00 66.19 186 ILE A O 1
ATOM 1467 N N . GLY A 1 187 ? 19.139 -1.318 -2.873 1.00 52.84 187 GLY A N 1
ATOM 1468 C CA . GLY A 1 187 ? 20.516 -0.857 -2.662 1.00 52.84 187 GLY A CA 1
ATOM 1469 C C . GLY A 1 187 ? 21.204 -1.590 -1.523 1.00 52.84 187 GLY A C 1
ATOM 1470 O O . GLY A 1 187 ? 22.429 -1.799 -1.663 1.00 52.84 187 GLY A O 1
#

Mean predicted aligned error: 5.8 Å

Secondary structure (DSSP, 8-state):
--HHHHHHHHHHHHHHHHHHHHHHHTT--B-SSSS-HHHHHHH-----BHHHHHHHHHHHHHH--SS-HHHHHHHHHHHHHHHHHHHTTTS-GGGS--GGG--TTS---EEES-SSPPTT-EEESSS--TTSEEEESSGGGHHHHHHHHHHTTTTSSS-SSTT------S--HHHHHHHHHHHHHH-

Radius of gyration: 15.54 Å; Cα contacts (8 Å, |Δi|>4): 318; chains: 1; bounding box: 41×34×41 Å

Sequence (187 aa):
MNRYAVKGVKKLFSRSNTKIRLAEEAGTSKVRPSPLPLPERYANVELNTVEECKIHRERLRELIDFEDILNVAYATLQLCDIIEGVKWKYEPAEYMPLMDRIPEDMPLNIALMHPKPPKGSIFIGENPPPTVRHYSRVVSGIAPLLQHIYNTGKHNEGNRLVAVRTVYAGGNKMGCAVCAAINALIG

pLDDT: mean 84.2, std 15.49, range [35.09, 98.56]

Foldseek 3Di:
DDPLLVVLLVVLLVLLVVLLVVLVVVVNFFWPPFQQDLCCVPVVDGDGTSVSLVVVSVVLVVPQDPVDLQSLLSSLLSSLSSNLGRNVPPDDPQQHFPVVQDDLPDLAAEEEQDPDGPFAHAYEAPDDDPRYNDTGNDLSSVNVVVVVCVVSVCQDDCRQNVHPPYDDDDSNSNSVNNSSSSVVSRD